Protein AF-A0AAX0WL97-F1 (afdb_monomer_lite)

Radius of gyration: 20.03 Å; chains: 1; bounding box: 61×43×58 Å

Organism: NCBI:txid239935

Secondary structure (DSSP, 8-state):
--------PPPEEE-S-EEE-SEEEESSEEESSEEEE-TT-EEEEES--EEES-TT----SSPPEEEEEETT-EEEEE-SSGGGGEEEE-SSS-EEEEEEB-EEE-TT-EEEE-SSS-EEEEEEB-EEE-SEEEE-STT-EEEEEEEEEEEEEEEES-EEEEEEEEEEEEEEEESSEEEEEEEEEEEE--SSS---GGGGSS-EEEE-TT--EEEEEE---SSHHHHHHHHHHHHHHHHHTT-EEETTEEPSS-TTEEEEEEE-TTS-EEEEEEEGGGGGT-SSHHHHHHHHHHH-S-GGG---

Foldseek 3Di:
DDPPDPDQFDEEEAPDEDEFQEEDEGEEYEFQAEYEFEHHGEYEYEQHEYEFQDPPHPLPDQHEGEYEYEHAGEYEYHYDDQNSLEYEAHDNHGYEYEYYLYEYHRPAYEYHYDQVYAYEYEYANYEEEYAEYEGAHAPHEAEAHQYEYEYQEYAHAYDAEFRHFEDEHAHAYHYEEHEFHAAGEYEYHDQPDQTALCNDVHYAYEYEDQGYKYKYWGHDDPDDVVRVVSVVVRVVVCLVVQRYHYNNHGDNDLVQKDKDWDAAPVRTIMIIIGGPVCVVPDPPRVNVSSCCHPPNPDPPPDDD

Sequence (304 aa):
MMPLSASSMNRVSYMCPVTISNDVVQGQTDIQDSLTVDSGGNLYIINAPVYVGGPNQPDHGHRTAHLVIRNGGAMTLLGNLPDHMTVFLGDKANGSLEINGGRLLMGQGRIQGAREHEGRIAMTDGWLFASEVDLPAEGSELVIRHGLMRIRKLSGNASTRIYGGVLHVKEEARASRIHLIDDGVLLLGSVTSQPSADVMAGAGINFRGDGGALVIRIPHPENALTRTREAEHVFDELLRRGKLFHDSEPMTSFQGFHMREFTGHDGLAYAALRPSAQLNAEQNQVTRLLHTFMYGGSEKDMPI

pLDDT: mean 83.3, std 16.61, range [24.14, 97.88]

Structure (mmCIF, N/CA/C/O backbone):
data_AF-A0AAX0WL97-F1
#
_entry.id   AF-A0AAX0WL97-F1
#
loop_
_atom_site.group_PDB
_atom_site.id
_atom_site.type_symbol
_atom_site.label_atom_id
_atom_site.label_alt_id
_atom_site.label_comp_id
_atom_site.label_asym_id
_atom_site.label_entity_id
_atom_site.label_seq_id
_atom_site.pdbx_PDB_ins_code
_atom_site.Cartn_x
_atom_site.Cartn_y
_atom_site.Cartn_z
_atom_site.occupancy
_atom_site.B_iso_or_equiv
_atom_site.auth_seq_id
_atom_site.auth_comp_id
_atom_site.auth_asym_id
_atom_site.auth_atom_id
_atom_site.pdbx_PDB_model_num
ATOM 1 N N . MET A 1 1 ? 39.947 -13.661 -5.215 1.00 34.47 1 MET A N 1
ATOM 2 C CA . MET A 1 1 ? 38.681 -12.969 -4.905 1.00 34.47 1 MET A CA 1
ATOM 3 C C . MET A 1 1 ? 38.919 -11.497 -5.209 1.00 34.47 1 MET A C 1
ATOM 5 O O . MET A 1 1 ? 39.612 -10.841 -4.445 1.00 34.47 1 MET A O 1
ATOM 9 N N . MET A 1 2 ? 38.538 -11.035 -6.403 1.00 24.14 2 MET A N 1
ATOM 10 C CA . MET A 1 2 ? 38.691 -9.620 -6.764 1.00 24.14 2 MET A CA 1
ATOM 11 C C . MET A 1 2 ? 37.574 -8.818 -6.086 1.00 24.14 2 MET A C 1
ATOM 13 O O . MET A 1 2 ? 36.442 -9.304 -6.062 1.00 24.14 2 MET A O 1
ATOM 17 N N . PRO A 1 3 ? 37.856 -7.627 -5.535 1.00 37.88 3 PRO A N 1
ATOM 18 C CA . PRO A 1 3 ? 36.801 -6.743 -5.075 1.00 37.88 3 PRO A CA 1
ATOM 19 C C . PRO A 1 3 ? 36.019 -6.273 -6.305 1.00 37.88 3 PRO A C 1
ATOM 21 O O . PRO A 1 3 ? 36.612 -5.783 -7.265 1.00 37.88 3 PRO A O 1
ATOM 24 N N . LEU A 1 4 ? 34.697 -6.441 -6.290 1.00 34.34 4 LEU A N 1
ATOM 25 C CA . LEU A 1 4 ? 33.801 -5.766 -7.225 1.00 34.34 4 LEU A CA 1
ATOM 26 C C . LEU A 1 4 ? 33.931 -4.260 -6.966 1.00 34.34 4 LEU A C 1
ATOM 28 O O . LEU A 1 4 ? 33.280 -3.710 -6.080 1.00 34.34 4 LEU A O 1
ATOM 32 N N . SER A 1 5 ? 34.829 -3.595 -7.694 1.00 35.16 5 SER A N 1
ATOM 33 C CA . SER A 1 5 ? 34.794 -2.146 -7.809 1.00 35.16 5 SER A CA 1
ATOM 34 C C . SER A 1 5 ? 33.489 -1.794 -8.516 1.00 35.16 5 SER A C 1
ATOM 36 O O . SER A 1 5 ? 33.193 -2.298 -9.598 1.00 35.16 5 SER A O 1
ATOM 38 N N . ALA A 1 6 ? 32.669 -0.974 -7.864 1.00 39.50 6 ALA A N 1
ATOM 39 C CA . ALA A 1 6 ? 31.453 -0.424 -8.437 1.00 39.50 6 ALA A CA 1
ATOM 40 C C . ALA A 1 6 ? 31.827 0.514 -9.596 1.00 39.50 6 ALA A C 1
ATOM 42 O O . ALA A 1 6 ? 31.900 1.731 -9.440 1.00 39.50 6 ALA A O 1
ATOM 43 N N . SER A 1 7 ? 32.108 -0.055 -10.768 1.00 36.12 7 SER A N 1
ATOM 44 C CA . SER A 1 7 ? 31.982 0.664 -12.027 1.00 36.12 7 SER A CA 1
ATOM 45 C C . SER A 1 7 ? 30.527 1.102 -12.126 1.00 36.12 7 SER A C 1
ATOM 47 O O . SER A 1 7 ? 29.641 0.254 -12.014 1.00 36.12 7 SER A O 1
ATOM 49 N N . SER A 1 8 ? 30.302 2.408 -12.271 1.00 45.44 8 SER A N 1
ATOM 50 C CA . SER A 1 8 ? 29.010 3.048 -12.533 1.00 45.44 8 SER A CA 1
ATOM 51 C C . SER A 1 8 ? 28.059 2.107 -13.273 1.00 45.44 8 SER A C 1
ATOM 53 O O . SER A 1 8 ? 28.239 1.863 -14.468 1.00 45.44 8 SER A O 1
ATOM 55 N N . MET A 1 9 ? 27.088 1.523 -12.572 1.00 58.41 9 MET A N 1
ATOM 56 C CA . MET A 1 9 ? 26.095 0.704 -13.255 1.00 58.41 9 MET A CA 1
ATOM 57 C C . MET A 1 9 ? 25.355 1.603 -14.241 1.00 58.41 9 MET A C 1
ATOM 59 O O . MET A 1 9 ? 24.870 2.673 -13.868 1.00 58.41 9 MET A O 1
ATOM 63 N N . ASN A 1 10 ? 25.353 1.191 -15.509 1.00 76.12 10 ASN A N 1
ATOM 64 C CA . ASN A 1 10 ? 24.802 1.982 -16.597 1.00 76.12 10 ASN A CA 1
ATOM 65 C C . ASN A 1 10 ? 23.352 2.366 -16.300 1.00 76.12 10 ASN A C 1
ATOM 67 O O . ASN A 1 10 ? 22.569 1.574 -15.770 1.00 76.12 10 ASN A O 1
ATOM 71 N N . ARG A 1 11 ? 23.014 3.595 -16.680 1.00 84.19 11 ARG A N 1
ATOM 72 C CA . ARG A 1 11 ? 21.637 4.046 -16.802 1.00 84.19 11 ARG A CA 1
ATOM 73 C C . ARG A 1 11 ? 20.952 3.231 -17.902 1.00 84.19 11 ARG A C 1
ATOM 75 O O . ARG A 1 11 ? 21.490 3.138 -19.005 1.00 84.19 11 ARG A O 1
ATOM 82 N N . VAL A 1 12 ? 19.785 2.663 -17.615 1.00 88.31 12 VAL A N 1
ATOM 83 C CA . VAL A 1 12 ? 18.998 1.859 -18.561 1.00 88.31 12 VAL A CA 1
ATOM 84 C C . VAL A 1 12 ? 17.651 2.528 -18.780 1.00 88.31 12 VAL A C 1
ATOM 86 O O . VAL A 1 12 ? 16.976 2.905 -17.823 1.00 88.31 12 VAL A O 1
ATOM 89 N N . SER A 1 13 ? 17.254 2.678 -20.042 1.00 87.69 13 SER A N 1
ATOM 90 C CA . SER A 1 13 ? 15.980 3.294 -20.410 1.00 87.69 13 SER A CA 1
ATOM 91 C C . SER A 1 13 ? 15.115 2.325 -21.213 1.00 87.69 13 SER A C 1
ATOM 93 O O . SER A 1 13 ? 15.546 1.802 -22.239 1.00 87.69 13 SER A O 1
ATOM 95 N N . TYR A 1 14 ? 13.883 2.120 -20.755 1.00 87.94 14 TYR A N 1
ATOM 96 C CA . TYR A 1 14 ? 12.870 1.268 -21.374 1.00 87.94 14 TYR A CA 1
ATOM 97 C C . TYR A 1 14 ? 11.853 2.144 -22.116 1.00 87.94 14 TYR A C 1
ATOM 99 O O . TYR A 1 14 ? 10.929 2.702 -21.518 1.00 87.94 14 TYR A O 1
ATOM 107 N N . MET A 1 15 ? 12.070 2.307 -23.425 1.00 86.31 15 MET A N 1
ATOM 108 C CA . MET A 1 15 ? 11.240 3.142 -24.314 1.00 86.31 15 MET A CA 1
ATOM 109 C C . MET A 1 15 ? 10.124 2.367 -25.028 1.00 86.31 15 MET A C 1
ATOM 111 O O . MET A 1 15 ? 9.293 2.963 -25.705 1.00 86.31 15 MET A O 1
ATOM 115 N N . CYS A 1 16 ? 10.127 1.046 -24.904 1.00 85.19 16 CYS A N 1
ATOM 116 C CA . CYS A 1 16 ? 9.110 0.134 -25.406 1.00 85.19 16 CYS A CA 1
ATOM 117 C C . CYS A 1 16 ? 8.862 -0.954 -24.349 1.00 85.19 16 CYS A C 1
ATOM 119 O O . CYS A 1 16 ? 9.662 -1.067 -23.411 1.00 85.19 16 CYS A O 1
ATOM 121 N N . PRO A 1 17 ? 7.788 -1.751 -24.474 1.00 91.50 17 PRO A N 1
ATOM 122 C CA . PRO A 1 17 ? 7.483 -2.791 -23.507 1.00 91.50 17 PRO A CA 1
ATOM 123 C C . PRO A 1 17 ? 8.607 -3.824 -23.429 1.00 91.50 17 PRO A C 1
ATOM 125 O O . PRO A 1 17 ? 8.957 -4.453 -24.430 1.00 91.50 17 PRO A O 1
ATOM 128 N N . VAL A 1 18 ? 9.151 -4.027 -22.230 1.00 94.38 18 VAL A N 1
ATOM 129 C CA . VAL A 1 18 ? 10.163 -5.056 -21.959 1.00 94.38 18 VAL A CA 1
ATOM 130 C C . VAL A 1 18 ? 9.699 -5.963 -20.831 1.00 94.38 18 VAL A C 1
ATOM 132 O O . VAL A 1 18 ? 9.112 -5.512 -19.850 1.00 94.38 18 VAL A O 1
ATOM 135 N N . THR A 1 19 ? 9.974 -7.258 -20.974 1.00 95.88 19 THR A N 1
ATOM 136 C CA . THR A 1 19 ? 9.762 -8.258 -19.925 1.00 95.88 19 THR A CA 1
ATOM 137 C C . THR A 1 19 ? 11.102 -8.839 -19.490 1.00 95.88 19 THR A C 1
ATOM 139 O O . THR A 1 19 ? 11.877 -9.299 -20.324 1.00 95.88 19 THR A O 1
ATOM 142 N N . ILE A 1 20 ? 11.358 -8.821 -18.186 1.00 93.06 20 ILE A N 1
ATOM 143 C CA . ILE A 1 20 ? 12.486 -9.477 -17.532 1.00 93.06 20 ILE A CA 1
ATOM 144 C C . ILE A 1 20 ? 11.991 -10.811 -16.974 1.00 93.06 20 ILE A C 1
ATOM 146 O O . ILE A 1 20 ? 11.081 -10.840 -16.146 1.00 93.06 20 ILE A O 1
ATOM 150 N N . SER A 1 21 ? 12.607 -11.906 -17.41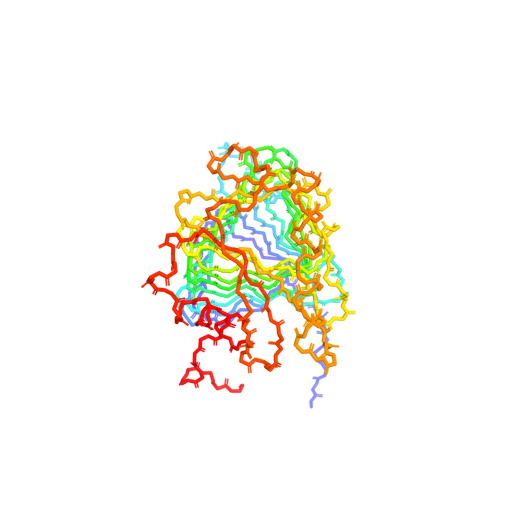6 1.00 92.94 21 SER A N 1
ATOM 151 C CA . SER A 1 21 ? 12.320 -13.280 -16.969 1.00 92.94 21 SER A CA 1
ATOM 152 C C . SER A 1 21 ? 13.584 -14.017 -16.505 1.00 92.94 21 SER A C 1
ATOM 154 O O . SER A 1 21 ? 13.636 -15.244 -16.505 1.00 92.94 21 SER A O 1
ATOM 156 N N . ASN A 1 22 ? 14.636 -13.262 -16.195 1.00 90.50 22 ASN A N 1
ATOM 157 C CA . ASN A 1 22 ? 15.923 -13.728 -15.692 1.00 90.50 22 ASN A CA 1
ATOM 158 C C . ASN A 1 22 ? 16.490 -12.703 -14.700 1.00 90.50 22 ASN A C 1
ATOM 160 O O . ASN A 1 22 ? 15.937 -11.614 -14.536 1.00 90.50 22 ASN A O 1
ATOM 164 N N . ASP A 1 23 ? 17.619 -13.026 -14.079 1.00 93.12 23 ASP A N 1
ATOM 165 C CA . ASP A 1 23 ? 18.303 -12.095 -13.186 1.00 93.12 23 ASP A CA 1
ATOM 166 C C . ASP A 1 23 ? 18.941 -10.946 -13.975 1.00 93.12 23 ASP A C 1
ATOM 168 O O . ASP A 1 23 ? 1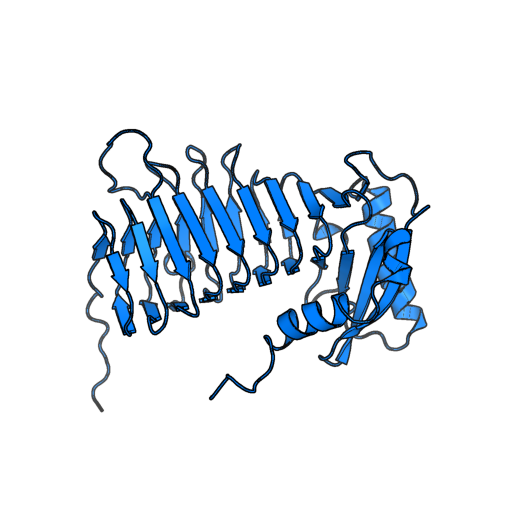9.692 -11.164 -14.932 1.00 93.12 23 ASP A O 1
ATOM 172 N N . VAL A 1 24 ? 18.650 -9.714 -13.559 1.00 91.56 24 VAL A N 1
ATOM 173 C CA . VAL A 1 24 ? 19.177 -8.476 -14.137 1.00 91.56 24 VAL A CA 1
ATOM 174 C C . VAL A 1 24 ? 19.665 -7.575 -13.009 1.00 91.56 24 VAL A C 1
ATOM 176 O O . VAL A 1 24 ? 18.947 -7.322 -12.045 1.00 91.56 24 VAL A O 1
ATOM 179 N N . VAL A 1 25 ? 20.883 -7.053 -13.149 1.00 90.81 25 VAL A N 1
ATOM 180 C CA . VAL A 1 25 ? 21.457 -6.048 -12.247 1.00 90.81 25 VAL A CA 1
ATOM 181 C C . VAL A 1 25 ? 21.700 -4.778 -13.047 1.00 90.81 25 VAL A C 1
ATOM 183 O O . VAL A 1 25 ? 22.390 -4.819 -14.066 1.00 90.81 25 VAL A O 1
ATOM 186 N N . GLN A 1 26 ? 21.148 -3.650 -12.603 1.00 89.06 26 GLN A N 1
ATOM 187 C CA . GLN A 1 26 ? 21.327 -2.372 -13.291 1.00 89.06 26 GLN A CA 1
ATOM 188 C C . GLN A 1 26 ? 21.358 -1.180 -12.328 1.00 89.06 26 GLN A C 1
ATOM 190 O O . GLN A 1 26 ? 21.063 -1.294 -11.136 1.00 89.06 26 GLN A O 1
ATOM 195 N N . GLY A 1 27 ? 21.777 -0.036 -12.868 1.00 88.69 27 GLY A N 1
ATOM 196 C CA . GLY A 1 27 ? 21.843 1.231 -12.154 1.00 88.69 27 GLY A CA 1
ATOM 197 C C . GLY A 1 27 ? 20.530 1.982 -12.299 1.00 88.69 27 GLY A C 1
ATOM 198 O O . GLY A 1 27 ? 19.447 1.400 -12.211 1.00 88.69 27 GLY A O 1
ATOM 199 N N . GLN A 1 28 ? 20.621 3.287 -12.551 1.00 90.38 28 GLN A N 1
ATOM 200 C CA . GLN A 1 28 ? 19.431 4.115 -12.732 1.00 90.38 28 GLN A CA 1
ATOM 201 C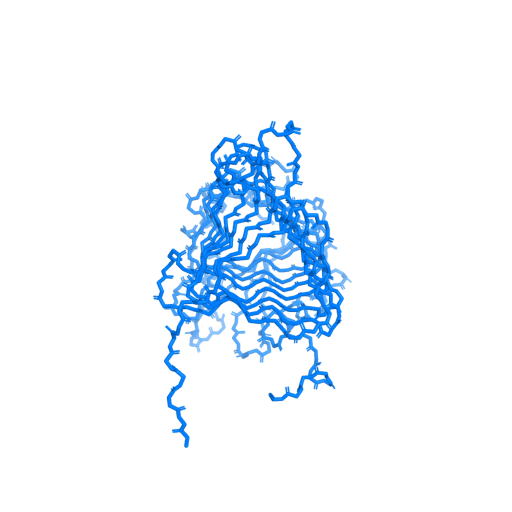 C . GLN A 1 28 ? 18.547 3.538 -13.837 1.00 90.38 28 GLN A C 1
ATOM 203 O O . GLN A 1 28 ? 19.024 3.236 -14.930 1.00 90.38 28 GLN A O 1
ATOM 208 N N . THR A 1 29 ? 17.258 3.408 -13.546 1.00 92.12 29 THR A N 1
ATOM 209 C CA . THR A 1 29 ? 16.285 2.815 -14.462 1.00 92.12 29 THR A CA 1
ATOM 210 C C . THR A 1 29 ? 15.219 3.835 -14.817 1.00 92.12 29 THR A C 1
ATOM 212 O O . THR A 1 29 ? 14.527 4.323 -13.931 1.00 92.12 29 THR A O 1
ATOM 215 N N . ASP A 1 30 ? 15.059 4.140 -16.100 1.00 91.12 30 ASP A N 1
ATOM 216 C CA . ASP A 1 30 ? 13.988 5.005 -16.598 1.00 91.12 30 ASP A CA 1
ATOM 217 C C . ASP A 1 30 ? 12.992 4.186 -17.417 1.00 91.12 30 ASP A C 1
ATOM 219 O O . ASP A 1 30 ? 13.358 3.546 -18.401 1.00 91.12 30 ASP A O 1
ATOM 223 N N . ILE A 1 31 ? 11.723 4.227 -17.040 1.00 91.12 31 ILE A N 1
ATOM 224 C CA . ILE A 1 31 ? 10.633 3.514 -17.703 1.00 91.12 31 ILE A CA 1
ATOM 225 C C . ILE A 1 31 ? 9.721 4.567 -18.324 1.00 91.12 31 ILE A C 1
ATOM 227 O O . ILE A 1 31 ? 9.104 5.358 -17.610 1.00 91.12 31 ILE A O 1
ATOM 231 N N . GLN A 1 32 ? 9.676 4.605 -19.655 1.00 87.06 32 GLN A N 1
ATOM 232 C CA . GLN A 1 32 ? 8.870 5.569 -20.417 1.00 87.06 32 GLN A CA 1
ATOM 233 C C . GLN A 1 32 ? 7.600 4.943 -20.998 1.00 87.06 32 GLN A C 1
ATOM 235 O O . GLN A 1 32 ? 6.622 5.651 -21.218 1.00 87.06 32 GLN A O 1
ATOM 240 N N . ASP A 1 33 ? 7.631 3.633 -21.247 1.00 86.50 33 ASP A N 1
ATOM 241 C CA . ASP A 1 33 ? 6.479 2.842 -21.681 1.00 86.50 33 ASP A CA 1
ATOM 242 C C . ASP A 1 33 ? 6.129 1.822 -20.591 1.00 86.50 33 ASP A C 1
ATOM 244 O O . ASP A 1 33 ? 5.393 2.137 -19.654 1.00 86.50 33 ASP A O 1
ATOM 248 N N . SER A 1 34 ? 6.712 0.622 -20.648 1.00 91.31 34 SER A N 1
ATOM 249 C CA . SER A 1 34 ? 6.421 -0.427 -19.679 1.00 91.31 34 SER A CA 1
ATOM 250 C C . SER A 1 34 ? 7.605 -1.356 -19.428 1.00 91.31 34 SER A C 1
ATOM 252 O O . SER A 1 34 ? 8.308 -1.783 -20.345 1.00 91.31 34 SER A O 1
ATOM 254 N N . LEU A 1 35 ? 7.808 -1.693 -18.156 1.00 95.81 35 LEU A N 1
ATOM 255 C CA . LEU A 1 35 ? 8.746 -2.715 -17.707 1.00 95.81 35 LEU A CA 1
ATOM 256 C C . LEU A 1 35 ? 7.988 -3.732 -16.865 1.00 95.81 35 LEU A C 1
ATOM 258 O O . LEU A 1 35 ? 7.396 -3.383 -15.847 1.00 95.81 35 LEU A O 1
ATOM 262 N N . THR A 1 36 ? 8.027 -4.992 -17.284 1.00 97.56 36 THR A N 1
ATOM 263 C CA . THR A 1 36 ? 7.462 -6.113 -16.535 1.00 97.56 36 THR A CA 1
ATOM 264 C C . THR A 1 36 ? 8.580 -6.984 -15.983 1.00 97.56 36 THR A C 1
ATOM 266 O O . THR A 1 36 ? 9.436 -7.432 -16.738 1.00 97.56 36 THR A O 1
ATOM 269 N N . VAL A 1 37 ? 8.556 -7.271 -14.687 1.00 96.88 37 VAL A N 1
ATOM 270 C CA . VAL A 1 37 ? 9.355 -8.331 -14.065 1.00 96.88 37 VAL A CA 1
ATOM 271 C C . VAL A 1 37 ? 8.422 -9.510 -13.812 1.00 96.88 37 VAL A C 1
ATOM 273 O O . VAL A 1 37 ? 7.478 -9.402 -13.027 1.00 96.88 37 VAL A O 1
ATOM 276 N N . ASP A 1 38 ? 8.633 -10.602 -14.540 1.00 95.81 38 ASP A N 1
ATOM 277 C CA . ASP A 1 38 ? 7.740 -11.765 -14.562 1.00 95.81 38 ASP A CA 1
ATOM 278 C C . ASP A 1 38 ? 8.359 -12.966 -13.830 1.00 95.81 38 ASP A C 1
ATOM 280 O O . ASP A 1 38 ? 9.430 -12.867 -13.231 1.00 95.81 38 ASP A O 1
ATOM 284 N N . SER A 1 39 ? 7.681 -14.112 -13.880 1.00 92.06 39 SER A N 1
ATOM 285 C CA . SER A 1 39 ? 8.127 -15.364 -13.272 1.00 92.06 39 SER A CA 1
ATOM 286 C C . SER A 1 39 ? 9.567 -15.723 -13.660 1.00 92.06 39 SER A C 1
ATOM 288 O O . SER A 1 39 ? 9.931 -15.709 -14.837 1.00 92.06 39 SER A O 1
ATOM 290 N N . GLY A 1 40 ? 10.394 -16.029 -12.656 1.00 86.25 40 GLY A N 1
ATOM 291 C CA . GLY A 1 40 ? 11.829 -16.297 -12.822 1.00 86.25 40 GLY A CA 1
ATOM 292 C C . GLY A 1 40 ? 12.701 -15.051 -13.028 1.00 86.25 40 GLY A C 1
ATOM 293 O O . GLY A 1 40 ? 13.923 -15.167 -13.055 1.00 86.25 40 GLY A O 1
ATOM 294 N N . GLY A 1 41 ? 12.102 -13.864 -13.155 1.00 92.62 41 GLY A N 1
ATOM 295 C CA . GLY A 1 41 ? 12.806 -12.593 -13.252 1.00 92.62 41 GLY A CA 1
ATOM 296 C C . GLY A 1 41 ? 13.105 -11.983 -11.887 1.00 92.62 41 GLY A C 1
ATOM 297 O O . GLY A 1 41 ? 12.198 -11.786 -11.074 1.00 92.62 41 GLY A O 1
ATOM 298 N N . ASN A 1 42 ? 14.368 -11.608 -11.676 1.00 93.56 42 ASN A N 1
ATOM 299 C CA . ASN A 1 42 ? 14.785 -10.803 -10.533 1.00 93.56 42 ASN A CA 1
ATOM 300 C C . ASN A 1 42 ? 15.499 -9.545 -11.020 1.00 93.56 42 ASN A C 1
ATOM 302 O O . ASN A 1 42 ? 16.560 -9.617 -11.639 1.00 93.56 42 ASN A O 1
ATOM 306 N N . LEU A 1 43 ? 14.924 -8.383 -10.722 1.00 94.94 43 LEU A N 1
ATOM 307 C CA . LEU A 1 43 ? 15.523 -7.097 -11.037 1.00 94.94 43 LEU A CA 1
ATOM 308 C C . LEU A 1 43 ? 16.165 -6.482 -9.791 1.00 94.94 43 LEU A C 1
ATOM 310 O O . LEU A 1 43 ? 15.473 -6.073 -8.857 1.00 94.94 43 LEU A O 1
ATOM 314 N N . TYR A 1 44 ? 17.487 -6.359 -9.807 1.00 93.44 44 TYR A N 1
ATOM 315 C CA . TYR A 1 44 ? 18.263 -5.713 -8.756 1.00 93.44 44 TYR A CA 1
ATOM 316 C C . TYR A 1 44 ? 18.699 -4.321 -9.208 1.00 93.44 44 TYR A C 1
ATOM 318 O O . TYR A 1 44 ? 19.479 -4.173 -10.152 1.00 93.44 44 TYR A O 1
ATOM 326 N N . ILE A 1 45 ? 18.214 -3.301 -8.504 1.00 92.00 45 ILE A N 1
ATOM 327 C CA . ILE A 1 45 ? 18.637 -1.913 -8.690 1.00 92.00 45 ILE A CA 1
ATOM 328 C C . ILE A 1 45 ? 19.561 -1.547 -7.541 1.00 92.00 45 ILE A C 1
ATOM 330 O O . ILE A 1 45 ? 19.153 -1.598 -6.380 1.00 92.00 45 ILE A O 1
ATOM 334 N N . ILE A 1 46 ? 20.806 -1.193 -7.848 1.00 89.69 46 ILE A N 1
ATOM 335 C CA . ILE A 1 46 ? 21.818 -0.948 -6.818 1.00 89.69 46 ILE A CA 1
ATOM 336 C C . ILE A 1 46 ? 22.230 0.522 -6.822 1.00 89.69 46 ILE A C 1
ATOM 338 O O . ILE A 1 46 ? 22.731 1.034 -7.821 1.00 89.69 46 ILE A O 1
ATOM 342 N N . ASN A 1 47 ? 22.082 1.172 -5.665 1.00 88.69 47 ASN A N 1
ATOM 343 C CA . ASN A 1 47 ? 22.465 2.559 -5.407 1.00 88.69 47 ASN A CA 1
ATOM 344 C C . ASN A 1 47 ? 21.969 3.536 -6.484 1.00 88.69 47 ASN A C 1
ATOM 346 O O . ASN A 1 47 ? 22.693 4.456 -6.866 1.00 88.69 47 ASN A O 1
ATOM 350 N N . ALA A 1 48 ? 20.744 3.341 -6.972 1.00 90.62 48 ALA A N 1
ATOM 351 C CA . ALA A 1 48 ? 20.185 4.174 -8.019 1.00 90.62 48 ALA A CA 1
ATOM 352 C C . ALA A 1 48 ? 18.650 4.231 -7.969 1.00 90.62 48 ALA A C 1
ATOM 354 O O . ALA A 1 48 ? 18.003 3.244 -7.615 1.00 90.62 48 ALA A O 1
ATOM 355 N N . PRO A 1 49 ? 18.052 5.369 -8.351 1.00 91.75 49 PRO A N 1
ATOM 356 C CA . PRO A 1 49 ? 16.606 5.505 -8.408 1.00 91.75 49 PRO A CA 1
ATOM 357 C C . PRO A 1 49 ? 15.997 4.788 -9.617 1.00 91.75 49 PRO A C 1
ATOM 359 O O . PRO A 1 49 ? 16.663 4.477 -10.613 1.00 91.75 49 PRO A O 1
ATOM 362 N N . VAL A 1 50 ? 14.684 4.603 -9.536 1.00 93.75 50 VAL A N 1
ATOM 363 C CA . VAL A 1 50 ? 13.839 4.134 -10.634 1.00 93.75 50 VAL A CA 1
ATOM 364 C C . VAL A 1 50 ? 12.825 5.218 -10.942 1.00 93.75 50 VAL A C 1
ATOM 366 O O . VAL A 1 50 ? 12.137 5.687 -10.041 1.00 93.75 50 VAL A O 1
ATOM 369 N N . TYR A 1 51 ? 12.709 5.600 -12.204 1.00 93.00 51 TYR A N 1
ATOM 370 C CA . TYR A 1 51 ? 11.735 6.578 -12.657 1.00 93.00 51 TYR A CA 1
ATOM 371 C C . TYR A 1 51 ? 10.693 5.907 -13.544 1.00 93.00 51 TYR A C 1
ATOM 373 O O . TYR A 1 51 ? 11.032 5.370 -14.596 1.00 93.00 51 TYR A O 1
ATOM 381 N N . VAL A 1 52 ? 9.426 5.971 -13.146 1.00 92.62 52 VAL A N 1
ATOM 382 C CA . VAL A 1 52 ? 8.282 5.502 -13.933 1.00 92.62 52 VAL A CA 1
ATOM 383 C C . VAL A 1 52 ? 7.541 6.731 -14.440 1.00 92.62 52 VAL A C 1
ATOM 385 O O . VAL A 1 52 ? 6.881 7.415 -13.665 1.00 92.62 52 VAL A O 1
ATOM 388 N N . GLY A 1 53 ? 7.689 7.045 -15.725 1.00 85.88 53 GLY A N 1
ATOM 389 C CA . GLY A 1 53 ? 7.177 8.295 -16.299 1.00 85.88 53 GLY A CA 1
ATOM 390 C C . GLY A 1 53 ? 8.057 9.516 -15.985 1.00 85.88 53 GLY A C 1
ATOM 391 O O . GLY A 1 53 ? 7.566 10.620 -15.748 1.00 85.88 53 GLY A O 1
ATOM 392 N N . GLY A 1 54 ? 9.370 9.270 -15.896 1.00 74.56 54 GLY A N 1
ATOM 393 C CA . GLY A 1 54 ? 10.386 10.193 -15.384 1.00 74.56 54 GLY A CA 1
ATOM 394 C C . GLY A 1 54 ? 10.798 11.361 -16.290 1.00 74.56 54 GLY A C 1
ATOM 395 O O . GLY A 1 54 ? 10.290 11.509 -17.402 1.00 74.56 54 GLY A O 1
ATOM 396 N N . PRO A 1 55 ? 11.835 12.125 -15.889 1.00 67.81 55 PRO A N 1
ATOM 397 C CA . PRO A 1 55 ? 12.203 13.423 -16.484 1.00 67.81 55 PRO A CA 1
ATOM 398 C C . PRO A 1 55 ? 12.607 13.382 -17.955 1.00 67.81 55 PRO A C 1
ATOM 400 O O . PRO A 1 55 ? 12.696 14.417 -18.611 1.00 67.81 55 PRO A O 1
ATOM 403 N N . ASN A 1 56 ? 12.895 12.188 -18.468 1.00 68.19 56 ASN A N 1
ATOM 404 C CA . ASN A 1 56 ? 13.371 11.974 -19.830 1.00 68.19 56 ASN A CA 1
ATOM 405 C C . ASN A 1 56 ? 12.296 11.366 -20.730 1.00 68.19 56 ASN A C 1
ATOM 407 O O . ASN A 1 56 ? 12.607 10.951 -21.844 1.00 68.19 56 ASN A O 1
ATOM 411 N N . GLN A 1 57 ? 11.054 11.288 -20.252 1.00 67.88 57 GLN A N 1
ATOM 412 C CA . GLN A 1 57 ? 9.928 10.903 -21.079 1.00 67.88 57 GLN A CA 1
ATOM 413 C C . GLN A 1 57 ? 9.681 12.007 -22.122 1.00 67.88 57 GLN A C 1
ATOM 415 O O . GLN A 1 57 ? 9.500 13.171 -21.749 1.00 67.88 57 GLN A O 1
ATOM 420 N N . PRO A 1 58 ? 9.703 11.685 -23.426 1.00 63.66 58 PRO A N 1
ATOM 421 C CA . PRO A 1 58 ? 9.303 12.639 -24.444 1.00 63.66 58 PRO A CA 1
ATOM 422 C C . PRO A 1 58 ? 7.819 12.982 -24.275 1.00 63.66 58 PRO A C 1
ATOM 424 O O . PRO A 1 58 ? 7.011 12.119 -23.927 1.00 63.66 58 PRO A O 1
ATOM 427 N N . ASP A 1 59 ? 7.475 14.249 -24.511 1.00 60.50 59 ASP A N 1
ATOM 428 C CA . ASP A 1 59 ? 6.133 14.822 -24.342 1.00 60.50 59 ASP A CA 1
ATOM 429 C C . ASP A 1 59 ? 5.154 14.266 -25.399 1.00 60.50 59 ASP A C 1
ATOM 431 O O . ASP A 1 59 ? 4.792 14.905 -26.385 1.00 60.50 59 ASP A O 1
ATOM 435 N N . HIS A 1 60 ? 4.816 12.984 -25.269 1.00 48.53 60 HIS A N 1
ATOM 436 C CA . HIS A 1 60 ? 4.051 12.200 -26.239 1.00 48.53 60 HIS A CA 1
ATOM 437 C C . HIS A 1 60 ? 2.583 12.001 -25.824 1.00 48.53 60 HIS A C 1
ATOM 439 O O . HIS A 1 60 ? 1.961 11.004 -26.213 1.00 48.53 60 HIS A O 1
ATOM 445 N N . GLY A 1 61 ? 2.029 12.958 -25.070 1.00 52.28 61 GLY A N 1
ATOM 446 C CA . GLY A 1 61 ? 0.593 13.080 -24.804 1.00 52.28 61 GLY A CA 1
ATOM 447 C C . GLY A 1 61 ? 0.067 12.212 -23.660 1.00 52.28 61 GLY A C 1
ATOM 448 O O . GLY A 1 61 ? -0.714 11.297 -23.899 1.00 52.28 61 GLY A O 1
ATOM 449 N N . HIS A 1 62 ? 0.453 12.521 -22.417 1.00 56.38 62 HIS A N 1
ATOM 450 C CA . HIS A 1 62 ? -0.160 11.980 -21.187 1.00 56.38 62 HIS A CA 1
ATOM 451 C C . HIS A 1 62 ? -0.218 10.441 -21.068 1.00 56.38 62 HIS A C 1
ATOM 453 O O . HIS A 1 62 ? -1.068 9.903 -20.358 1.00 56.38 62 HIS A O 1
ATOM 459 N N . ARG A 1 63 ? 0.664 9.696 -21.747 1.00 74.31 63 ARG A N 1
ATOM 460 C CA . ARG A 1 63 ? 0.687 8.230 -21.619 1.00 74.31 63 ARG A CA 1
ATOM 461 C C . ARG A 1 63 ? 1.229 7.827 -20.255 1.00 74.31 63 ARG A C 1
ATOM 463 O O . ARG A 1 63 ? 2.285 8.299 -19.847 1.00 74.31 63 ARG A O 1
ATOM 470 N N . THR A 1 64 ? 0.508 6.945 -19.573 1.00 84.50 64 THR A N 1
ATOM 471 C CA . THR A 1 64 ? 0.946 6.394 -18.288 1.00 84.50 64 THR A CA 1
ATOM 472 C C . THR A 1 64 ? 2.103 5.428 -18.521 1.00 84.50 64 THR A C 1
ATOM 474 O O . THR A 1 64 ? 2.024 4.587 -19.413 1.00 84.50 64 THR A O 1
ATOM 477 N N . ALA A 1 65 ? 3.174 5.560 -17.741 1.00 89.62 65 ALA A N 1
ATOM 478 C CA . ALA A 1 65 ? 4.258 4.585 -17.723 1.00 89.62 65 ALA A CA 1
ATOM 479 C C . ALA A 1 65 ? 3.972 3.506 -16.671 1.00 89.62 65 ALA A C 1
ATOM 481 O O . ALA A 1 65 ? 3.463 3.811 -15.589 1.00 89.62 65 ALA A O 1
ATOM 482 N N . HIS A 1 66 ? 4.315 2.252 -16.970 1.00 93.88 66 HIS A N 1
ATOM 483 C CA . HIS A 1 66 ? 3.951 1.105 -16.136 1.00 93.88 66 HIS A CA 1
ATOM 484 C C . HIS A 1 66 ? 5.178 0.313 -15.676 1.00 93.88 66 HIS A C 1
ATOM 486 O O . HIS A 1 66 ? 5.922 -0.241 -16.485 1.00 93.88 66 HIS A O 1
ATOM 492 N N . LEU A 1 67 ? 5.356 0.193 -14.364 1.00 96.88 67 LEU A N 1
ATOM 493 C CA . LEU A 1 67 ? 6.220 -0.808 -13.748 1.00 96.88 67 LEU A CA 1
ATOM 494 C C . LEU A 1 67 ? 5.340 -1.930 -13.198 1.00 96.88 67 LEU A C 1
ATOM 496 O O . LEU A 1 67 ? 4.545 -1.703 -12.290 1.00 96.88 67 LEU A O 1
ATOM 500 N N . VAL A 1 68 ? 5.488 -3.135 -13.737 1.00 97.88 68 VAL A N 1
ATOM 501 C CA . VAL A 1 68 ? 4.678 -4.299 -13.363 1.00 97.88 68 VAL A CA 1
ATOM 502 C C . VAL A 1 68 ? 5.582 -5.386 -12.799 1.00 97.88 68 VAL A C 1
ATOM 504 O O . VAL A 1 68 ? 6.562 -5.771 -13.426 1.00 97.88 68 VAL A O 1
ATOM 507 N N . ILE A 1 69 ? 5.247 -5.924 -11.633 1.00 97.50 69 ILE A N 1
ATOM 508 C CA . ILE A 1 69 ? 5.939 -7.062 -11.024 1.00 97.50 69 ILE A CA 1
ATOM 509 C C . ILE A 1 69 ? 4.897 -8.151 -10.811 1.00 97.50 69 ILE A C 1
ATOM 511 O O . ILE A 1 69 ? 3.932 -7.947 -10.072 1.00 97.50 69 ILE A O 1
ATOM 515 N N . ARG A 1 70 ? 5.039 -9.300 -11.471 1.00 96.25 70 ARG A N 1
ATOM 516 C CA . ARG A 1 70 ? 3.967 -10.300 -11.500 1.00 96.25 70 ARG A CA 1
ATOM 517 C C . ARG A 1 70 ? 4.443 -11.743 -11.435 1.00 96.25 70 ARG A C 1
ATOM 519 O O . ARG A 1 70 ? 5.610 -12.025 -11.676 1.00 96.25 70 ARG A O 1
ATOM 526 N N . ASN A 1 71 ? 3.510 -12.647 -11.132 1.00 92.81 71 ASN A N 1
ATOM 527 C CA . ASN A 1 71 ? 3.686 -14.104 -11.211 1.00 92.81 71 ASN A CA 1
ATOM 528 C C . ASN A 1 71 ? 4.931 -14.629 -10.465 1.00 92.81 71 ASN A C 1
ATOM 530 O O . ASN A 1 71 ? 5.645 -15.506 -10.956 1.00 92.81 71 ASN A O 1
ATOM 534 N N . GLY A 1 72 ? 5.218 -14.069 -9.289 1.00 89.88 72 GLY A N 1
ATOM 535 C CA . GLY A 1 72 ? 6.386 -14.423 -8.483 1.00 89.88 72 GLY A CA 1
ATOM 536 C C . GLY A 1 72 ? 7.689 -13.713 -8.862 1.00 89.88 72 GLY A C 1
ATOM 537 O O . GLY A 1 72 ? 8.681 -13.915 -8.169 1.00 89.88 72 GLY A O 1
ATOM 538 N N . GLY A 1 73 ? 7.699 -12.867 -9.898 1.00 94.50 73 GLY A N 1
ATOM 539 C CA . GLY A 1 73 ? 8.828 -11.986 -10.198 1.00 94.50 73 GLY A CA 1
ATOM 540 C C . GLY A 1 73 ? 9.149 -11.052 -9.030 1.00 94.50 73 GLY A C 1
ATOM 541 O O . GLY A 1 73 ? 8.266 -10.698 -8.233 1.00 94.50 73 GLY A O 1
ATOM 542 N N . ALA A 1 74 ? 10.413 -10.647 -8.919 1.00 95.69 74 ALA A N 1
ATOM 543 C CA . ALA A 1 74 ? 10.875 -9.821 -7.812 1.00 95.69 74 ALA A CA 1
ATOM 544 C C . ALA A 1 74 ? 11.708 -8.627 -8.273 1.00 95.69 74 ALA A C 1
ATOM 546 O O . ALA A 1 74 ? 12.556 -8.721 -9.156 1.00 95.69 74 ALA A O 1
ATOM 547 N N . MET A 1 75 ? 11.508 -7.498 -7.606 1.00 96.56 75 MET A N 1
ATOM 548 C CA . MET A 1 75 ? 12.343 -6.317 -7.753 1.00 96.56 75 MET A CA 1
ATOM 549 C C . MET A 1 75 ? 12.888 -5.910 -6.391 1.00 96.56 75 MET A C 1
ATOM 551 O O . MET A 1 75 ? 12.138 -5.782 -5.422 1.00 96.56 75 MET A O 1
ATOM 555 N N . THR A 1 76 ? 14.200 -5.704 -6.318 1.00 94.19 76 THR A N 1
ATOM 556 C CA . THR A 1 76 ? 14.891 -5.337 -5.080 1.00 94.19 76 THR A CA 1
ATOM 557 C C . THR A 1 76 ? 15.722 -4.083 -5.299 1.00 94.19 76 THR A C 1
ATOM 559 O O . THR A 1 76 ? 16.591 -4.054 -6.171 1.00 94.19 76 THR A O 1
ATOM 562 N N . LEU A 1 77 ? 15.475 -3.054 -4.488 1.00 92.56 77 LEU A N 1
ATOM 563 C CA . LEU A 1 77 ? 16.305 -1.852 -4.438 1.00 92.56 77 LEU A CA 1
ATOM 564 C C . LEU A 1 77 ? 17.294 -1.987 -3.284 1.00 92.56 77 LEU A C 1
ATOM 566 O O . LEU A 1 77 ? 16.907 -2.067 -2.118 1.00 92.56 77 LEU A O 1
ATOM 570 N N . LEU A 1 78 ? 18.577 -2.017 -3.626 1.00 87.62 78 LEU A N 1
ATOM 571 C CA . LEU A 1 78 ? 19.680 -2.144 -2.687 1.00 87.62 78 LEU A CA 1
ATOM 572 C C . LEU A 1 78 ? 20.441 -0.828 -2.640 1.00 87.62 78 LEU A C 1
ATOM 574 O O . LEU A 1 78 ? 21.089 -0.440 -3.609 1.00 87.62 78 LEU A O 1
ATOM 578 N N . GLY A 1 79 ? 20.408 -0.146 -1.504 1.00 84.00 79 GLY A N 1
ATOM 579 C CA . GLY A 1 79 ? 21.197 1.060 -1.336 1.00 84.00 79 GLY A CA 1
ATOM 580 C C . GLY A 1 79 ? 21.302 1.523 0.104 1.00 84.00 79 GLY A C 1
ATOM 581 O O . GLY A 1 79 ? 20.756 0.922 1.026 1.00 84.00 79 GLY A O 1
ATOM 582 N N . ASN A 1 80 ? 22.056 2.598 0.291 1.00 80.00 80 ASN A N 1
ATOM 583 C CA . ASN A 1 80 ? 22.309 3.207 1.596 1.00 80.00 80 ASN A CA 1
ATOM 584 C C . ASN A 1 80 ? 21.903 4.687 1.665 1.00 80.00 80 ASN A C 1
ATOM 586 O O . ASN A 1 80 ? 21.918 5.265 2.750 1.00 80.00 80 ASN A O 1
ATOM 590 N N . LEU A 1 81 ? 21.522 5.290 0.535 1.00 77.81 81 LEU A N 1
ATOM 591 C CA . LEU A 1 81 ? 21.044 6.667 0.452 1.00 77.81 81 LEU A CA 1
ATOM 592 C C . LEU A 1 81 ? 19.547 6.689 0.103 1.00 77.81 81 LEU A C 1
ATOM 594 O O . LEU A 1 81 ? 19.142 5.959 -0.804 1.00 77.81 81 LEU A O 1
ATOM 598 N N . PRO A 1 82 ? 18.725 7.520 0.773 1.00 71.81 82 PRO A N 1
ATOM 599 C CA . PRO A 1 82 ? 17.282 7.584 0.523 1.00 71.81 82 PRO A CA 1
ATOM 600 C C . PRO A 1 82 ? 16.922 7.840 -0.948 1.00 71.81 82 PRO A C 1
ATOM 602 O O . PRO A 1 82 ? 16.101 7.123 -1.522 1.00 71.81 82 PRO A O 1
ATOM 605 N N . ASP A 1 83 ? 17.593 8.797 -1.593 1.00 73.69 83 ASP A N 1
ATOM 606 C CA . ASP A 1 83 ? 17.324 9.151 -2.994 1.00 73.69 83 ASP A CA 1
ATOM 607 C C . ASP A 1 83 ? 17.719 8.031 -3.970 1.00 73.69 83 ASP A C 1
ATOM 609 O O . ASP A 1 83 ? 17.121 7.881 -5.031 1.00 73.69 83 ASP A O 1
ATOM 613 N N . HIS A 1 84 ? 18.675 7.181 -3.589 1.00 81.44 84 HIS A N 1
ATOM 614 C CA . HIS A 1 84 ? 19.113 6.025 -4.375 1.00 81.44 84 HIS A CA 1
ATOM 615 C C . HIS A 1 84 ? 18.230 4.789 -4.180 1.00 81.44 84 HIS A C 1
ATOM 617 O O . HIS A 1 84 ? 18.449 3.770 -4.823 1.00 81.44 84 HIS A O 1
ATOM 623 N N . MET A 1 85 ? 17.255 4.856 -3.276 1.00 87.56 85 MET A N 1
ATOM 624 C CA . MET A 1 85 ? 16.259 3.812 -3.058 1.00 87.56 85 MET A CA 1
ATOM 625 C C . MET A 1 85 ? 14.856 4.380 -3.258 1.00 87.56 85 MET A C 1
ATOM 627 O O . MET A 1 85 ? 13.932 4.062 -2.510 1.00 87.56 85 MET A O 1
ATOM 631 N N . THR A 1 86 ? 14.702 5.265 -4.242 1.00 92.88 86 THR A N 1
ATOM 632 C CA . THR A 1 86 ? 13.408 5.859 -4.565 1.00 92.88 86 THR A CA 1
ATOM 633 C C . THR A 1 86 ? 12.870 5.315 -5.882 1.00 92.88 86 THR A C 1
ATOM 635 O O . THR A 1 86 ? 13.568 5.321 -6.897 1.00 92.88 86 THR A O 1
ATOM 638 N N . VAL A 1 87 ? 11.614 4.865 -5.859 1.00 95.56 87 VAL A N 1
ATOM 639 C CA . VAL A 1 87 ? 10.799 4.691 -7.066 1.00 95.56 87 VAL A CA 1
ATOM 640 C C . VAL A 1 87 ? 9.966 5.955 -7.227 1.00 95.56 87 VAL A C 1
ATOM 642 O O . VAL A 1 87 ? 9.098 6.241 -6.402 1.00 95.56 87 VAL A O 1
ATOM 645 N N . PHE A 1 88 ? 10.242 6.723 -8.271 1.00 94.12 88 PHE A N 1
ATOM 646 C CA . PHE A 1 88 ? 9.471 7.903 -8.626 1.00 94.12 88 PHE A CA 1
ATOM 647 C C . PHE A 1 88 ? 8.314 7.502 -9.540 1.00 94.12 88 PHE A C 1
ATOM 649 O O . PHE A 1 88 ? 8.535 6.856 -10.567 1.00 94.12 88 PHE A O 1
ATOM 656 N N . LEU A 1 89 ? 7.093 7.868 -9.153 1.00 93.00 89 LEU A N 1
ATOM 657 C CA . LEU A 1 89 ? 5.878 7.654 -9.932 1.00 93.00 89 LEU A CA 1
ATOM 658 C C . LEU A 1 89 ? 5.404 8.985 -10.502 1.00 93.00 89 LEU A C 1
ATOM 660 O O . LEU A 1 89 ? 4.833 9.825 -9.809 1.00 93.00 89 LEU A O 1
ATOM 664 N N . GLY A 1 90 ? 5.638 9.142 -11.793 1.00 77.88 90 GLY A N 1
ATOM 665 C CA . GLY A 1 90 ? 5.356 10.358 -12.521 1.00 77.88 90 GLY A CA 1
ATOM 666 C C . GLY A 1 90 ? 6.393 11.459 -12.323 1.00 77.88 90 GLY A C 1
ATOM 667 O O . GLY A 1 90 ? 7.210 11.430 -11.404 1.00 77.88 90 GLY A O 1
ATOM 668 N N . ASP A 1 91 ? 6.375 12.386 -13.277 1.00 79.31 91 ASP A N 1
ATOM 669 C CA . ASP A 1 91 ? 7.157 13.634 -13.358 1.00 79.31 91 ASP A CA 1
ATOM 670 C C . ASP A 1 91 ? 6.784 14.371 -14.655 1.00 79.31 91 ASP A C 1
ATOM 672 O O . ASP A 1 91 ? 6.470 15.557 -14.655 1.00 79.31 91 ASP A O 1
ATOM 676 N N . LYS A 1 92 ? 6.762 13.634 -15.774 1.00 80.19 92 LYS A N 1
ATOM 677 C CA . LYS A 1 92 ? 6.325 14.126 -17.094 1.00 80.19 92 LYS A CA 1
ATOM 678 C C . LYS A 1 92 ? 5.033 13.484 -17.587 1.00 80.19 92 LYS A C 1
ATOM 680 O O . LYS A 1 92 ? 4.353 14.041 -18.448 1.00 80.19 92 LYS A O 1
ATOM 685 N N . ALA A 1 93 ? 4.689 12.324 -17.045 1.00 81.50 93 ALA A N 1
ATOM 686 C CA . ALA A 1 93 ? 3.389 11.701 -17.215 1.00 81.50 93 ALA A CA 1
ATOM 687 C C . ALA A 1 93 ? 2.978 10.974 -15.934 1.00 81.50 93 ALA A C 1
ATOM 689 O O . ALA A 1 93 ? 3.736 10.928 -14.969 1.00 81.50 93 ALA A O 1
ATOM 690 N N . ASN A 1 94 ? 1.781 10.391 -15.931 1.00 87.00 94 ASN A N 1
ATOM 691 C CA . ASN A 1 94 ? 1.335 9.546 -14.829 1.00 87.00 94 ASN A CA 1
ATOM 692 C C . ASN A 1 94 ? 2.219 8.292 -14.729 1.00 87.00 94 ASN A C 1
ATOM 694 O O . ASN A 1 94 ? 2.651 7.733 -15.743 1.00 87.00 94 ASN A O 1
ATOM 698 N N . GLY A 1 95 ? 2.467 7.838 -13.502 1.00 88.06 95 GLY A N 1
ATOM 699 C CA . GLY A 1 95 ? 3.260 6.643 -13.221 1.00 88.06 95 GLY A CA 1
ATOM 700 C C . GLY A 1 95 ? 2.432 5.598 -12.484 1.00 88.06 95 GLY A C 1
ATOM 701 O O . GLY A 1 95 ? 1.770 5.910 -11.493 1.00 88.06 95 GLY A O 1
ATOM 702 N N . SER A 1 96 ? 2.485 4.352 -12.952 1.00 94.25 96 SER A N 1
ATOM 703 C CA . SER A 1 96 ? 1.797 3.218 -12.334 1.00 94.25 96 SER A CA 1
ATOM 704 C C . SER A 1 96 ? 2.792 2.157 -11.878 1.00 94.25 96 SER A C 1
ATOM 706 O O . SER A 1 96 ? 3.630 1.699 -12.657 1.00 94.25 96 SER A O 1
ATOM 708 N N . LEU A 1 97 ? 2.670 1.746 -10.620 1.00 97.38 97 LEU A N 1
ATOM 709 C CA . LEU A 1 97 ? 3.304 0.560 -10.061 1.00 97.38 97 LEU A CA 1
ATOM 710 C C . LEU A 1 97 ? 2.234 -0.504 -9.815 1.00 97.38 97 LEU A C 1
ATOM 712 O O . LEU A 1 97 ? 1.306 -0.296 -9.032 1.00 97.38 97 LEU A O 1
ATOM 716 N N . GLU A 1 98 ? 2.401 -1.664 -10.439 1.00 97.56 98 GLU A N 1
ATOM 717 C CA . GLU A 1 98 ? 1.492 -2.798 -10.308 1.00 97.56 98 GLU A CA 1
ATOM 718 C C . GLU A 1 98 ? 2.228 -4.026 -9.775 1.00 97.56 98 GLU A C 1
ATOM 720 O O . GLU A 1 98 ? 3.246 -4.437 -10.329 1.00 97.56 98 GLU A O 1
ATOM 725 N N . ILE A 1 99 ? 1.710 -4.637 -8.710 1.00 96.75 99 ILE A N 1
ATOM 726 C CA . ILE A 1 99 ? 2.288 -5.848 -8.116 1.00 96.75 99 ILE A CA 1
ATOM 727 C C . ILE A 1 99 ? 1.225 -6.947 -8.092 1.00 96.75 99 ILE A C 1
ATOM 729 O O . ILE A 1 99 ? 0.347 -6.949 -7.234 1.00 96.75 99 ILE A O 1
ATOM 733 N N . ASN A 1 100 ? 1.313 -7.893 -9.025 1.00 95.81 100 ASN A N 1
ATOM 734 C CA . ASN A 1 100 ? 0.304 -8.929 -9.262 1.00 95.81 100 ASN A CA 1
ATOM 735 C C . ASN A 1 100 ? 0.888 -10.325 -8.982 1.00 95.81 100 ASN A C 1
ATOM 737 O O . ASN A 1 100 ? 1.394 -10.993 -9.882 1.00 95.81 100 ASN A O 1
ATOM 741 N N . GLY A 1 101 ? 0.902 -10.741 -7.715 1.00 91.31 101 GLY A N 1
ATOM 742 C CA . GLY A 1 101 ? 1.577 -11.964 -7.260 1.00 91.31 101 GLY A CA 1
ATOM 743 C C . GLY A 1 101 ? 3.108 -11.861 -7.218 1.00 91.31 101 GLY A C 1
ATOM 744 O O . GLY A 1 101 ? 3.789 -12.865 -7.027 1.00 91.31 101 GLY A O 1
ATOM 745 N N . GLY A 1 102 ? 3.663 -10.668 -7.456 1.00 93.12 102 GLY A N 1
ATOM 746 C CA . GLY A 1 102 ? 5.097 -10.374 -7.407 1.00 93.12 102 GLY A CA 1
ATOM 747 C C . GLY A 1 102 ? 5.553 -9.758 -6.081 1.00 93.12 102 GLY A C 1
ATOM 748 O O . GLY A 1 102 ? 4.771 -9.623 -5.135 1.00 93.12 102 GLY A O 1
ATOM 749 N N . ARG A 1 103 ? 6.831 -9.365 -6.005 1.00 94.75 103 ARG A N 1
ATOM 750 C CA . ARG A 1 103 ? 7.434 -8.780 -4.794 1.00 94.75 103 ARG A CA 1
ATOM 751 C C . ARG A 1 103 ? 8.271 -7.540 -5.108 1.00 94.75 103 ARG A C 1
ATOM 753 O O . ARG A 1 103 ? 9.158 -7.598 -5.954 1.00 94.75 103 ARG A O 1
ATOM 760 N N . LEU A 1 104 ? 8.046 -6.449 -4.377 1.00 95.56 104 LEU A N 1
ATOM 761 C CA . LEU A 1 104 ? 8.913 -5.267 -4.376 1.00 95.56 104 LEU A CA 1
ATOM 762 C C . LEU A 1 104 ? 9.519 -5.054 -2.986 1.00 95.56 104 LEU A C 1
ATOM 764 O O . LEU A 1 104 ? 8.805 -4.807 -2.010 1.00 95.56 104 LEU A O 1
ATOM 768 N N . LEU A 1 105 ? 10.845 -5.147 -2.905 1.00 92.25 105 LEU A N 1
ATOM 769 C CA . LEU A 1 105 ? 11.612 -5.047 -1.666 1.00 92.25 105 LEU A CA 1
ATOM 770 C C . LEU A 1 105 ? 12.511 -3.809 -1.712 1.00 92.25 105 LEU A C 1
ATOM 772 O O . LEU A 1 105 ? 13.457 -3.751 -2.494 1.00 92.25 105 LEU A O 1
ATOM 776 N N . MET A 1 106 ? 12.227 -2.813 -0.873 1.00 89.50 106 MET A N 1
ATOM 777 C CA . MET A 1 106 ? 12.941 -1.531 -0.899 1.00 89.50 106 MET A CA 1
ATOM 778 C C . MET A 1 106 ? 13.620 -1.172 0.422 1.00 89.50 106 MET A C 1
ATOM 780 O O . MET A 1 106 ? 14.257 -0.131 0.498 1.00 89.50 106 MET A O 1
ATOM 784 N N . GLY A 1 107 ? 13.533 -1.997 1.471 1.00 81.06 107 GLY A N 1
ATOM 785 C CA . GLY A 1 107 ? 14.212 -1.728 2.745 1.00 81.06 107 GLY A CA 1
ATOM 786 C C . GLY A 1 107 ? 13.846 -0.356 3.333 1.00 81.06 107 GLY A C 1
ATOM 787 O O . GLY A 1 107 ? 12.713 -0.154 3.763 1.00 81.06 107 GLY A O 1
ATOM 788 N N . GLN A 1 108 ? 14.808 0.578 3.361 1.00 84.31 108 GLN A N 1
ATOM 789 C CA . GLN A 1 108 ? 14.603 1.976 3.794 1.00 84.31 108 GLN A CA 1
ATOM 790 C C . GLN A 1 108 ? 14.155 2.921 2.659 1.00 84.31 108 GLN A C 1
ATOM 792 O O . GLN A 1 108 ? 14.024 4.124 2.869 1.00 84.31 108 GLN A O 1
ATOM 797 N N . GLY A 1 109 ? 13.950 2.392 1.459 1.00 91.25 109 GLY A N 1
ATOM 798 C CA . GLY A 1 109 ? 13.548 3.125 0.271 1.00 91.25 109 GLY A CA 1
ATOM 799 C C . GLY A 1 109 ? 12.125 3.659 0.327 1.00 91.25 109 GLY A C 1
ATOM 800 O O . GLY A 1 109 ? 11.323 3.263 1.173 1.00 91.25 109 GLY A O 1
ATOM 801 N N . ARG A 1 110 ? 11.802 4.558 -0.597 1.00 94.81 110 ARG A N 1
ATOM 802 C CA . ARG A 1 110 ? 10.500 5.228 -0.662 1.00 94.81 110 ARG A CA 1
ATOM 803 C C . ARG A 1 110 ? 9.896 5.177 -2.058 1.00 94.81 110 ARG A C 1
ATOM 805 O O . ARG A 1 110 ? 10.614 5.075 -3.049 1.00 94.81 110 ARG A O 1
ATOM 812 N N . ILE A 1 111 ? 8.581 5.294 -2.133 1.00 96.38 111 ILE A N 1
ATOM 813 C CA . ILE A 1 111 ? 7.872 5.556 -3.384 1.00 96.38 111 ILE A CA 1
ATOM 814 C C . ILE A 1 111 ? 7.380 6.994 -3.328 1.00 96.38 111 ILE A C 1
ATOM 816 O O . ILE A 1 111 ? 6.748 7.387 -2.349 1.00 96.38 111 ILE A O 1
ATOM 820 N N . GLN A 1 112 ? 7.694 7.772 -4.355 1.00 95.44 112 GLN A N 1
ATOM 821 C CA . GLN A 1 112 ? 7.403 9.198 -4.385 1.00 95.44 112 GLN A CA 1
ATOM 822 C C . GLN A 1 112 ? 6.684 9.566 -5.678 1.00 95.44 112 GLN A C 1
ATOM 824 O O . GLN A 1 112 ? 7.225 9.387 -6.765 1.00 95.44 112 GLN A O 1
ATOM 829 N N . GLY A 1 113 ? 5.471 10.088 -5.550 1.00 93.44 113 GLY A N 1
ATOM 830 C CA . GLY A 1 113 ? 4.712 10.670 -6.646 1.00 93.44 113 GLY A CA 1
ATOM 831 C C . GLY A 1 113 ? 5.105 12.120 -6.937 1.00 93.44 113 GLY A C 1
ATOM 832 O O . GLY A 1 113 ? 5.699 12.800 -6.094 1.00 93.44 113 GLY A O 1
ATOM 833 N N . ALA A 1 114 ? 4.723 12.612 -8.114 1.00 90.75 114 ALA A N 1
ATOM 834 C CA . ALA A 1 114 ? 4.756 14.036 -8.451 1.00 90.75 114 ALA A CA 1
ATOM 835 C C . ALA A 1 114 ? 3.468 14.753 -7.997 1.00 90.75 114 ALA A C 1
ATOM 837 O O . ALA A 1 114 ? 2.468 14.113 -7.674 1.00 90.75 114 ALA A O 1
ATOM 838 N N . ARG A 1 115 ? 3.480 16.093 -7.939 1.00 90.69 115 ARG A N 1
ATOM 839 C CA . ARG A 1 115 ? 2.275 16.885 -7.603 1.00 90.69 115 ARG A CA 1
ATOM 840 C C . ARG A 1 115 ? 1.381 17.106 -8.815 1.00 90.69 115 ARG A C 1
ATOM 842 O O . ARG A 1 115 ? 0.178 17.280 -8.668 1.00 90.69 115 ARG A O 1
ATOM 849 N N . GLU A 1 116 ? 1.994 17.127 -9.987 1.00 88.12 116 GLU A N 1
ATOM 850 C CA . GLU A 1 116 ? 1.392 17.452 -11.272 1.00 88.12 116 GLU A CA 1
ATOM 851 C C . GLU A 1 116 ? 0.815 16.215 -11.974 1.00 88.12 116 GLU A C 1
ATOM 853 O O . GLU A 1 116 ? 0.029 16.350 -12.909 1.00 88.12 116 GLU A O 1
ATOM 858 N N . HIS A 1 117 ? 1.199 15.015 -11.528 1.00 88.25 117 HIS A N 1
ATOM 859 C CA . HIS A 1 117 ? 0.857 13.750 -12.167 1.00 88.25 117 HIS A CA 1
ATOM 860 C C . HIS A 1 117 ? 0.379 12.725 -11.149 1.00 88.25 117 HIS A C 1
ATOM 862 O O . HIS A 1 117 ? 0.984 12.550 -10.092 1.00 88.25 117 HIS A O 1
ATOM 868 N N . GLU A 1 118 ? -0.693 12.021 -11.498 1.00 89.00 118 GLU A N 1
ATOM 869 C CA . GLU A 1 118 ? -1.260 10.981 -10.650 1.00 89.00 118 GLU A CA 1
ATOM 870 C C . GLU A 1 118 ? -0.272 9.819 -10.516 1.00 89.00 118 GLU A C 1
ATOM 872 O O . GLU A 1 118 ? 0.203 9.248 -11.506 1.00 89.00 118 GLU A O 1
ATOM 877 N N . GLY A 1 119 ? 0.020 9.461 -9.266 1.00 91.38 119 GLY A N 1
ATOM 878 C CA . GLY A 1 119 ? 0.746 8.246 -8.933 1.00 91.38 119 GLY A CA 1
ATOM 879 C C . GLY A 1 119 ? -0.238 7.150 -8.551 1.00 91.38 119 GLY A C 1
ATOM 880 O O . GLY A 1 119 ? -1.090 7.340 -7.677 1.00 91.38 119 GLY A O 1
ATOM 881 N N . ARG A 1 120 ? -0.117 5.987 -9.190 1.00 94.50 120 ARG A N 1
ATOM 882 C CA . ARG A 1 120 ? -0.962 4.829 -8.898 1.00 94.50 120 ARG A CA 1
ATOM 883 C C . ARG A 1 120 ? -0.127 3.664 -8.402 1.00 94.50 120 ARG A C 1
ATOM 885 O O . ARG A 1 120 ? 0.824 3.250 -9.056 1.00 94.50 120 ARG A O 1
ATOM 892 N N . ILE A 1 121 ? -0.524 3.110 -7.264 1.00 97.38 121 ILE A N 1
ATOM 893 C CA . ILE A 1 121 ? 0.002 1.848 -6.751 1.00 97.38 121 ILE A CA 1
ATOM 894 C C . ILE A 1 121 ? -1.167 0.876 -6.653 1.00 97.38 121 ILE A C 1
ATOM 896 O O . ILE A 1 121 ? -2.108 1.100 -5.891 1.00 97.38 121 ILE A O 1
ATOM 900 N N . ALA A 1 122 ? -1.113 -0.206 -7.421 1.00 96.81 122 ALA A N 1
ATOM 901 C CA . ALA A 1 122 ? -2.111 -1.265 -7.389 1.00 96.81 122 ALA A CA 1
ATOM 902 C C . ALA A 1 122 ? -1.443 -2.606 -7.088 1.00 96.81 122 ALA A C 1
ATOM 904 O O . ALA A 1 122 ? -0.424 -2.959 -7.675 1.00 96.81 122 ALA A O 1
ATOM 905 N N . MET A 1 123 ? -2.021 -3.374 -6.173 1.00 95.25 123 MET A N 1
ATOM 906 C CA . MET A 1 123 ? -1.467 -4.658 -5.769 1.00 95.25 123 MET A CA 1
ATOM 907 C C . MET A 1 123 ? -2.557 -5.714 -5.681 1.00 95.25 123 MET A C 1
ATOM 909 O O . MET A 1 123 ? -3.582 -5.480 -5.045 1.00 95.25 123 MET A O 1
ATOM 913 N N . THR A 1 124 ? -2.305 -6.876 -6.278 1.00 93.50 124 THR A N 1
ATOM 914 C CA . THR A 1 124 ? -3.162 -8.064 -6.220 1.00 93.50 124 THR A CA 1
ATOM 915 C C . THR A 1 124 ? -2.309 -9.267 -5.838 1.00 93.50 124 THR A C 1
ATOM 917 O O . THR A 1 124 ? -1.375 -9.587 -6.564 1.00 93.50 124 THR A O 1
ATOM 920 N N . ASP A 1 125 ? -2.554 -9.889 -4.683 1.00 90.38 125 ASP A N 1
ATOM 921 C CA . ASP A 1 125 ? -1.794 -11.057 -4.182 1.00 90.38 125 ASP A CA 1
ATOM 922 C C . ASP A 1 125 ? -0.259 -10.851 -4.089 1.00 90.38 125 ASP A C 1
ATOM 924 O O . ASP A 1 125 ? 0.516 -11.798 -3.968 1.00 90.38 125 ASP A O 1
ATOM 928 N N . GLY A 1 126 ? 0.205 -9.601 -4.168 1.00 90.12 126 GLY A N 1
ATOM 929 C CA . GLY A 1 126 ? 1.616 -9.215 -4.195 1.00 90.12 126 GLY A CA 1
ATOM 930 C C . GLY A 1 126 ? 2.118 -8.669 -2.865 1.00 90.12 126 GLY A C 1
ATOM 931 O O . GLY A 1 126 ? 1.319 -8.393 -1.963 1.00 90.12 126 GLY A O 1
ATOM 932 N N . TRP A 1 127 ? 3.440 -8.511 -2.736 1.00 92.38 127 TRP A N 1
ATOM 933 C CA . TRP A 1 127 ? 4.079 -7.954 -1.537 1.00 92.38 127 TRP A CA 1
ATOM 934 C C . TRP A 1 127 ? 4.874 -6.681 -1.838 1.00 92.38 127 TRP A C 1
ATOM 936 O O . TRP A 1 127 ? 5.660 -6.636 -2.786 1.00 92.38 127 TRP A O 1
ATOM 946 N N . LEU A 1 128 ? 4.735 -5.680 -0.970 1.00 94.44 128 LEU A N 1
ATOM 947 C CA . LEU A 1 128 ? 5.462 -4.417 -1.024 1.00 94.44 128 LEU A CA 1
ATOM 948 C C . LEU A 1 128 ? 6.042 -4.057 0.345 1.00 94.44 128 LEU A C 1
ATOM 950 O O . LEU A 1 128 ? 5.307 -3.844 1.312 1.00 94.44 128 LEU A O 1
ATOM 954 N N . PHE A 1 129 ? 7.363 -3.910 0.408 1.00 93.12 129 PHE A N 1
ATOM 955 C CA . PHE A 1 129 ? 8.068 -3.443 1.599 1.00 93.12 129 PHE A CA 1
ATOM 956 C C . PHE A 1 129 ? 8.853 -2.177 1.282 1.00 93.12 129 PHE A C 1
ATOM 958 O O . PHE A 1 129 ? 9.869 -2.230 0.590 1.00 93.12 129 PHE A O 1
ATOM 965 N N . ALA A 1 130 ? 8.404 -1.055 1.836 1.00 92.81 130 ALA A N 1
ATOM 966 C CA . ALA A 1 130 ? 9.059 0.239 1.704 1.00 92.81 130 ALA A CA 1
ATOM 967 C C . ALA A 1 130 ? 9.095 0.958 3.059 1.00 92.81 130 ALA A C 1
ATOM 969 O O . ALA A 1 130 ? 8.441 0.564 4.024 1.00 92.81 130 ALA A O 1
ATOM 970 N N . SER A 1 131 ? 9.880 2.021 3.151 1.00 92.94 131 SER A N 1
ATOM 971 C CA . SER A 1 131 ? 9.871 2.928 4.293 1.00 92.94 131 SER A CA 1
ATOM 972 C C . SER A 1 131 ? 8.720 3.918 4.175 1.00 92.94 131 SER A C 1
ATOM 974 O O . SER A 1 131 ? 7.899 4.027 5.083 1.00 92.94 131 SER A O 1
ATOM 976 N N . GLU A 1 132 ? 8.611 4.603 3.041 1.00 95.19 132 GLU A N 1
ATOM 977 C CA . GLU A 1 132 ? 7.651 5.693 2.864 1.00 95.19 132 GLU A CA 1
ATOM 978 C C . GLU A 1 132 ? 6.939 5.582 1.517 1.00 95.19 132 GLU A C 1
ATOM 980 O O . GLU A 1 132 ? 7.527 5.150 0.523 1.00 95.19 132 GLU A O 1
ATOM 985 N N . VAL A 1 133 ? 5.670 5.977 1.493 1.00 96.94 133 VAL A N 1
ATOM 986 C CA . VAL A 1 133 ? 4.902 6.201 0.269 1.00 96.94 133 VAL A CA 1
ATOM 987 C C . VAL A 1 133 ? 4.277 7.580 0.348 1.00 96.94 133 VAL A C 1
ATOM 989 O O . VAL A 1 133 ? 3.469 7.836 1.238 1.00 96.94 133 VAL A O 1
ATOM 992 N N . ASP A 1 134 ? 4.660 8.445 -0.585 1.00 96.25 134 ASP A N 1
ATOM 993 C CA . ASP A 1 134 ? 4.155 9.808 -0.705 1.00 96.25 134 ASP A CA 1
ATOM 994 C C . ASP A 1 134 ? 3.525 10.007 -2.082 1.00 96.25 134 ASP A C 1
ATOM 996 O O . ASP A 1 134 ? 4.214 9.922 -3.095 1.00 96.25 134 ASP A O 1
ATOM 1000 N N . LEU A 1 135 ? 2.216 10.249 -2.130 1.00 95.94 135 LEU A N 1
ATOM 1001 C CA . LEU A 1 135 ? 1.452 10.412 -3.371 1.00 95.94 135 LEU A CA 1
ATOM 1002 C C . LEU A 1 135 ? 0.671 11.734 -3.323 1.00 95.94 135 LEU A C 1
ATOM 1004 O O . LEU A 1 135 ? -0.495 11.747 -2.916 1.00 95.94 135 LEU A O 1
ATOM 1008 N N . PRO A 1 136 ? 1.309 12.870 -3.659 1.00 94.81 136 PRO A N 1
ATOM 1009 C CA . PRO A 1 136 ? 0.761 14.189 -3.356 1.00 94.81 136 PRO A CA 1
ATOM 1010 C C . PRO A 1 136 ? -0.257 14.707 -4.383 1.00 94.81 136 PRO A C 1
ATOM 1012 O O . PRO A 1 136 ? -1.050 15.578 -4.027 1.00 94.81 136 PRO A O 1
ATOM 1015 N N . ALA A 1 137 ? -0.270 14.212 -5.624 1.00 92.50 137 ALA A N 1
ATOM 1016 C CA . ALA A 1 137 ? -1.261 14.623 -6.619 1.00 92.50 137 ALA A CA 1
ATOM 1017 C C . ALA A 1 137 ? -2.685 14.204 -6.216 1.00 92.50 137 ALA A C 1
ATOM 1019 O O . ALA A 1 137 ? -2.910 13.077 -5.759 1.00 92.50 137 ALA A O 1
ATOM 1020 N N . GLU A 1 138 ? -3.653 15.102 -6.410 1.00 90.81 138 GLU A N 1
ATOM 1021 C CA . GLU A 1 138 ? -5.079 14.767 -6.325 1.00 90.81 138 GLU A CA 1
ATOM 1022 C C . GLU A 1 138 ? -5.421 13.695 -7.373 1.00 90.81 138 GLU A C 1
ATOM 1024 O O . GLU A 1 138 ? -4.841 13.686 -8.453 1.00 90.81 138 GLU A O 1
ATOM 1029 N N . GLY A 1 139 ? -6.305 12.751 -7.040 1.00 89.06 139 GLY A N 1
ATOM 1030 C CA . GLY A 1 139 ? -6.627 11.614 -7.916 1.00 89.06 139 GLY A CA 1
ATOM 1031 C C . GLY A 1 139 ? -5.682 10.413 -7.787 1.00 89.06 139 GLY A C 1
ATOM 1032 O O . GLY A 1 139 ? -6.032 9.325 -8.236 1.00 89.06 139 GLY A O 1
ATOM 1033 N N . SER A 1 140 ? -4.539 10.556 -7.102 1.00 93.75 140 SER A N 1
ATOM 1034 C CA . SER A 1 140 ? -3.639 9.426 -6.826 1.00 93.75 140 SER A CA 1
ATOM 1035 C C . SER A 1 140 ? -4.354 8.294 -6.080 1.00 93.75 140 SER A C 1
ATOM 1037 O O . SER A 1 140 ? -5.222 8.520 -5.228 1.00 93.75 140 SER A O 1
ATOM 1039 N N . GLU A 1 141 ? -3.954 7.054 -6.352 1.00 94.94 141 GLU A N 1
ATOM 1040 C CA . GLU A 1 141 ? -4.606 5.873 -5.784 1.00 94.94 141 GLU A CA 1
ATOM 1041 C C . GLU A 1 141 ? -3.604 4.882 -5.198 1.00 94.94 141 GLU A C 1
ATOM 1043 O O . GLU A 1 141 ? -2.580 4.562 -5.805 1.00 94.94 141 GLU A O 1
ATOM 1048 N N . LEU A 1 142 ? -3.966 4.330 -4.039 1.00 97.44 142 LEU A N 1
ATOM 1049 C CA . LEU A 1 142 ? -3.319 3.165 -3.451 1.00 97.44 142 LEU A CA 1
ATOM 1050 C C . LEU A 1 142 ? -4.366 2.066 -3.258 1.00 97.44 142 LEU A C 1
ATOM 1052 O O . LEU A 1 142 ? -5.259 2.183 -2.419 1.00 97.44 142 LEU A O 1
ATOM 1056 N N . VAL A 1 143 ? -4.265 0.990 -4.033 1.00 97.44 143 VAL A N 1
ATOM 1057 C CA . VAL A 1 143 ? -5.233 -0.111 -4.013 1.00 97.44 143 VAL A CA 1
ATOM 1058 C C . VAL A 1 143 ? -4.536 -1.419 -3.678 1.00 97.44 143 VAL A C 1
ATOM 1060 O O . VAL A 1 143 ? -3.610 -1.837 -4.367 1.00 97.44 143 VAL A O 1
ATOM 1063 N N . ILE A 1 144 ? -5.026 -2.094 -2.643 1.00 95.94 144 ILE A N 1
ATO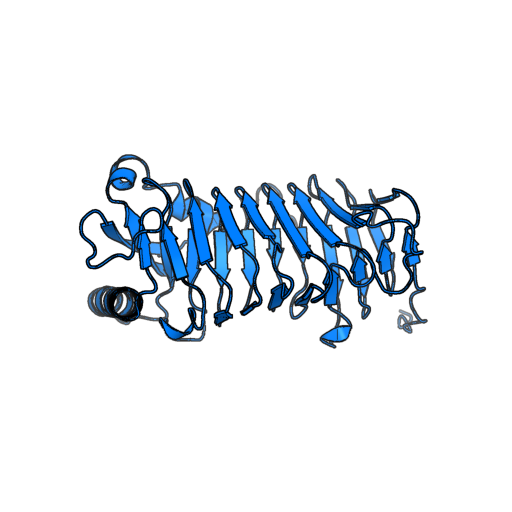M 1064 C CA . ILE A 1 144 ? -4.547 -3.405 -2.208 1.00 95.94 144 ILE A CA 1
ATOM 1065 C C . ILE A 1 144 ? -5.688 -4.403 -2.353 1.00 95.94 144 ILE A C 1
ATOM 1067 O O . ILE A 1 144 ? -6.786 -4.153 -1.865 1.00 95.94 144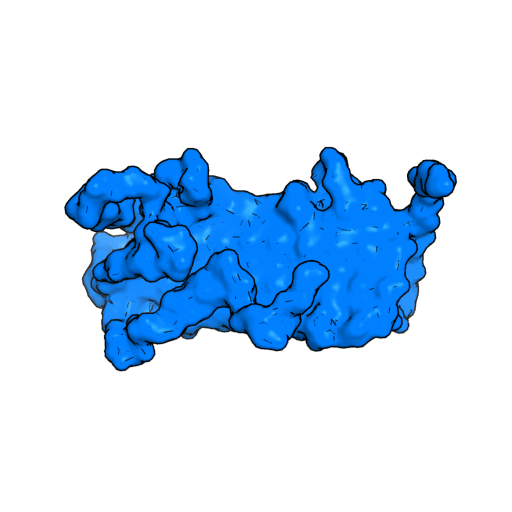 ILE A O 1
ATOM 1071 N N . ARG A 1 145 ? -5.431 -5.524 -3.025 1.00 94.06 145 ARG A N 1
ATOM 1072 C CA . ARG A 1 145 ? -6.354 -6.647 -3.199 1.00 94.06 145 ARG A CA 1
ATOM 1073 C C . ARG A 1 145 ? -5.660 -7.929 -2.765 1.00 94.06 145 ARG A C 1
ATOM 1075 O O . ARG A 1 145 ? -4.747 -8.383 -3.444 1.00 94.06 145 ARG A O 1
ATOM 1082 N N . HIS A 1 146 ? -6.016 -8.472 -1.609 1.00 89.56 146 HIS A N 1
ATOM 1083 C CA . HIS A 1 146 ? -5.415 -9.697 -1.045 1.00 89.56 146 HIS A CA 1
ATOM 1084 C C . HIS A 1 146 ? -3.876 -9.678 -0.876 1.00 89.56 146 HIS A C 1
ATOM 1086 O O . HIS A 1 146 ? -3.267 -10.696 -0.560 1.00 89.56 146 HIS A O 1
ATOM 1092 N N . GLY A 1 147 ? -3.231 -8.524 -1.064 1.00 88.19 147 GLY A N 1
ATOM 1093 C CA . GLY A 1 147 ? -1.783 -8.364 -0.982 1.00 88.19 147 GLY A CA 1
ATOM 1094 C C . GLY A 1 147 ? -1.309 -7.868 0.382 1.00 88.19 147 GLY A C 1
ATOM 1095 O O . GLY A 1 147 ? -2.097 -7.594 1.289 1.00 88.19 147 GLY A O 1
ATOM 1096 N N . LEU A 1 148 ? 0.007 -7.720 0.506 1.00 90.06 148 LEU A N 1
ATOM 1097 C CA . LEU A 1 148 ? 0.687 -7.299 1.725 1.00 90.06 148 LEU A CA 1
ATOM 1098 C C . LEU A 1 148 ? 1.535 -6.057 1.467 1.00 90.06 148 LEU A C 1
ATOM 1100 O O . LEU A 1 148 ? 2.500 -6.108 0.711 1.00 90.06 148 LEU A O 1
ATOM 1104 N N . MET A 1 149 ? 1.221 -4.953 2.138 1.00 94.56 149 MET A N 1
ATOM 1105 C CA . MET A 1 149 ? 2.027 -3.739 2.094 1.00 94.56 149 MET A CA 1
ATOM 1106 C C . MET A 1 149 ? 2.487 -3.356 3.490 1.00 94.56 149 MET A C 1
ATOM 1108 O O . MET A 1 149 ? 1.682 -3.232 4.411 1.00 94.56 149 MET A O 1
ATOM 1112 N N . ARG A 1 150 ? 3.788 -3.116 3.644 1.00 92.56 150 ARG A N 1
ATOM 1113 C CA . ARG A 1 150 ? 4.383 -2.674 4.903 1.00 92.56 150 ARG A CA 1
ATOM 1114 C C . ARG A 1 150 ? 5.195 -1.412 4.692 1.00 92.56 150 ARG A C 1
ATOM 1116 O O . ARG A 1 150 ? 6.174 -1.425 3.949 1.00 92.56 150 ARG A O 1
ATOM 1123 N N . ILE A 1 151 ? 4.807 -0.368 5.417 1.00 93.56 151 ILE A N 1
ATOM 1124 C CA . ILE A 1 151 ? 5.410 0.960 5.361 1.00 93.56 151 ILE A CA 1
ATOM 1125 C C . ILE A 1 151 ? 5.582 1.557 6.755 1.00 93.56 151 ILE A C 1
ATOM 1127 O O . ILE A 1 151 ? 4.930 1.163 7.725 1.00 93.56 151 ILE A O 1
ATOM 1131 N N . ARG A 1 152 ? 6.499 2.514 6.883 1.00 92.56 152 ARG A N 1
ATOM 1132 C CA . ARG A 1 152 ? 6.565 3.392 8.055 1.00 92.56 152 ARG A CA 1
ATOM 1133 C C . ARG A 1 152 ? 5.579 4.533 7.914 1.00 92.56 152 ARG A C 1
ATOM 1135 O O . ARG A 1 152 ? 4.809 4.757 8.847 1.00 92.56 152 ARG A O 1
ATOM 1142 N N . LYS A 1 153 ? 5.585 5.198 6.755 1.00 94.31 153 LYS A N 1
ATOM 1143 C CA . LYS A 1 153 ? 4.762 6.382 6.513 1.00 94.31 153 LYS A CA 1
ATOM 1144 C C . LYS A 1 153 ? 3.974 6.311 5.215 1.00 94.31 153 LYS A C 1
ATOM 1146 O O . LYS A 1 153 ? 4.503 5.880 4.193 1.00 94.31 153 LYS A O 1
ATOM 1151 N N . LEU A 1 154 ? 2.736 6.785 5.281 1.00 96.19 154 LEU A N 1
ATOM 1152 C CA . LEU A 1 154 ? 1.875 7.077 4.143 1.00 96.19 154 LEU A CA 1
ATOM 1153 C C . LEU A 1 154 ? 1.540 8.569 4.153 1.00 96.19 154 LEU A C 1
ATOM 1155 O O . LEU A 1 154 ? 1.002 9.060 5.147 1.00 96.19 154 LEU A O 1
ATOM 1159 N N . SER A 1 155 ? 1.810 9.281 3.066 1.00 95.62 155 SER A N 1
ATOM 1160 C CA . SER A 1 155 ? 1.499 10.705 2.932 1.00 95.62 155 SER A CA 1
ATOM 1161 C C . SER A 1 155 ? 0.920 11.062 1.565 1.00 95.62 155 SER A C 1
ATOM 1163 O O . SER A 1 155 ? 0.979 10.287 0.607 1.00 95.62 155 SER A O 1
ATOM 1165 N N . GLY A 1 156 ? 0.324 12.251 1.499 1.00 93.38 156 GLY A N 1
ATOM 1166 C CA . GLY A 1 156 ? -0.226 12.828 0.280 1.00 93.38 156 GLY A CA 1
ATOM 1167 C C . GLY A 1 156 ? -1.748 12.740 0.226 1.00 93.38 156 GLY A C 1
ATOM 1168 O O . GLY A 1 156 ? -2.428 12.693 1.248 1.00 93.38 156 GLY A O 1
ATOM 1169 N N . ASN A 1 157 ? -2.289 12.733 -0.986 1.00 92.12 157 ASN A N 1
ATOM 1170 C CA . ASN A 1 157 ? -3.724 12.821 -1.252 1.00 92.12 157 ASN A CA 1
ATOM 1171 C C . ASN A 1 157 ? -4.309 11.511 -1.794 1.00 92.12 157 ASN A C 1
ATOM 1173 O O . ASN A 1 157 ? -5.440 11.488 -2.277 1.00 92.12 157 ASN A O 1
ATOM 1177 N N . ALA A 1 158 ? -3.551 10.411 -1.725 1.00 91.38 158 ALA A N 1
ATOM 1178 C CA . ALA A 1 158 ? -3.992 9.155 -2.306 1.00 91.38 158 ALA A CA 1
ATOM 1179 C C . ALA A 1 158 ? -5.258 8.602 -1.636 1.00 91.38 158 ALA A C 1
ATOM 1181 O O . ALA A 1 158 ? -5.317 8.406 -0.414 1.00 91.38 158 ALA A O 1
ATOM 1182 N N . SER A 1 159 ? -6.248 8.259 -2.464 1.00 92.06 159 SER A N 1
ATOM 1183 C CA . SER A 1 159 ? -7.382 7.451 -2.026 1.00 92.06 159 SER A CA 1
ATOM 1184 C C . SER A 1 159 ? -6.902 6.021 -1.800 1.00 92.06 159 SER A C 1
ATOM 1186 O O . SER A 1 159 ? -6.486 5.336 -2.737 1.00 92.06 159 SER A O 1
ATOM 1188 N N . THR A 1 160 ? -6.925 5.578 -0.543 1.00 96.88 160 THR A N 1
ATOM 1189 C CA . THR A 1 160 ? -6.409 4.260 -0.166 1.00 96.88 160 THR A CA 1
ATOM 1190 C C . THR A 1 160 ? -7.561 3.282 0.009 1.00 96.88 160 THR A C 1
ATOM 1192 O O . THR A 1 160 ? -8.472 3.536 0.798 1.00 96.88 160 THR A O 1
ATOM 1195 N N . ARG A 1 161 ? -7.534 2.154 -0.704 1.00 97.00 161 ARG A N 1
ATOM 1196 C CA . ARG A 1 161 ? -8.577 1.119 -0.650 1.00 97.00 161 ARG A CA 1
ATOM 1197 C C . ARG A 1 161 ? -7.960 -0.256 -0.456 1.00 97.00 161 ARG A C 1
ATOM 1199 O O . ARG A 1 161 ? -7.079 -0.652 -1.215 1.00 97.00 161 ARG A O 1
ATOM 1206 N N . ILE A 1 162 ? -8.448 -0.984 0.539 1.00 96.00 162 ILE A N 1
ATOM 1207 C CA . ILE A 1 162 ? -7.953 -2.311 0.901 1.00 96.00 162 ILE A CA 1
ATOM 1208 C C . ILE A 1 162 ? -9.118 -3.289 0.749 1.00 96.00 162 ILE A C 1
ATOM 1210 O O . ILE A 1 162 ? -10.050 -3.247 1.544 1.00 96.00 162 ILE A O 1
ATOM 1214 N N . TYR A 1 163 ? -9.070 -4.119 -0.293 1.00 91.00 163 TYR A N 1
ATOM 1215 C CA . TYR A 1 163 ? -10.049 -5.151 -0.651 1.00 91.00 163 TYR A CA 1
ATOM 1216 C C . TYR A 1 163 ? -9.477 -6.525 -0.303 1.00 91.00 163 TYR A C 1
ATOM 1218 O O . TYR A 1 163 ? -8.856 -7.180 -1.144 1.00 91.00 163 TYR A O 1
ATOM 1226 N N . GLY A 1 164 ? -9.590 -6.934 0.957 1.00 81.31 164 GLY A N 1
ATOM 1227 C CA . GLY A 1 164 ? -8.791 -8.058 1.444 1.00 81.31 164 GLY A CA 1
ATOM 1228 C C . GLY A 1 164 ? -7.282 -7.756 1.430 1.00 81.31 164 GLY A C 1
ATOM 1229 O O . GLY A 1 164 ? -6.780 -6.922 0.673 1.00 81.31 164 GLY A O 1
ATOM 1230 N N . GLY A 1 165 ? -6.519 -8.434 2.283 1.00 86.69 165 GLY A N 1
ATOM 1231 C CA . GLY A 1 165 ? -5.085 -8.160 2.439 1.00 86.69 165 GLY A CA 1
ATOM 1232 C C . GLY A 1 165 ? -4.787 -7.154 3.550 1.00 86.69 165 GLY A C 1
ATOM 1233 O O . GLY A 1 165 ? -5.662 -6.807 4.342 1.00 86.69 165 GLY A O 1
ATOM 1234 N N . VAL A 1 166 ? -3.527 -6.725 3.645 1.00 91.19 166 VAL A N 1
ATOM 1235 C CA . VAL A 1 166 ? -3.019 -5.976 4.803 1.00 91.19 166 VAL A CA 1
ATOM 1236 C C . VAL A 1 166 ? -2.200 -4.767 4.366 1.00 91.19 166 VAL A C 1
ATOM 1238 O O . VAL A 1 166 ? -1.195 -4.910 3.669 1.00 91.19 166 VAL A O 1
ATOM 1241 N N . LEU A 1 167 ? -2.581 -3.586 4.857 1.00 94.69 167 LEU A N 1
ATOM 1242 C CA . LEU A 1 167 ? -1.712 -2.413 4.921 1.00 94.69 167 LEU A CA 1
ATOM 1243 C C . LEU A 1 167 ? -1.204 -2.248 6.351 1.00 94.69 167 LEU A C 1
ATOM 1245 O O . LEU A 1 167 ? -1.988 -2.033 7.271 1.00 94.69 167 LEU A O 1
ATOM 1249 N N . HIS A 1 168 ? 0.109 -2.301 6.546 1.00 93.31 168 HIS A N 1
ATOM 1250 C CA . HIS A 1 168 ? 0.743 -1.998 7.825 1.00 93.31 168 HIS A CA 1
ATOM 1251 C C . HIS A 1 168 ? 1.425 -0.641 7.785 1.00 93.31 168 HIS A C 1
ATOM 1253 O O . HIS A 1 168 ? 2.396 -0.464 7.047 1.00 93.31 168 HIS A O 1
ATOM 1259 N N . VAL A 1 169 ? 0.953 0.275 8.631 1.00 93.69 169 VAL A N 1
ATOM 1260 C CA . VAL A 1 169 ? 1.560 1.592 8.845 1.00 93.69 169 VAL A CA 1
ATOM 1261 C C . VAL A 1 169 ? 2.162 1.645 10.243 1.00 93.69 169 VAL A C 1
ATOM 1263 O O . VAL A 1 169 ? 1.459 1.522 11.248 1.00 93.69 169 VAL A O 1
ATOM 1266 N N . LYS A 1 170 ? 3.486 1.806 10.320 1.00 89.88 170 LYS A N 1
ATOM 1267 C CA . LYS A 1 170 ? 4.192 1.764 11.610 1.00 89.88 170 LYS A CA 1
ATOM 1268 C C . LYS A 1 170 ? 4.182 3.089 12.361 1.00 89.88 170 LYS A C 1
ATOM 1270 O O . LYS A 1 170 ? 4.173 3.052 13.586 1.00 89.88 170 LYS A O 1
ATOM 1275 N N . GLU A 1 171 ? 4.260 4.214 11.654 1.00 91.12 171 GLU A N 1
ATOM 1276 C CA . GLU A 1 171 ? 4.594 5.506 12.268 1.00 91.12 171 GLU A CA 1
ATOM 1277 C C . GLU A 1 171 ? 3.597 6.603 11.936 1.00 91.12 171 GLU A C 1
ATOM 1279 O O . GLU A 1 171 ? 3.157 7.292 12.850 1.00 91.12 171 GLU A O 1
ATOM 1284 N N . GLU A 1 172 ? 3.229 6.781 10.665 1.00 93.12 172 GLU A N 1
ATOM 1285 C CA . GLU A 1 172 ? 2.433 7.948 10.280 1.00 93.12 172 GLU A CA 1
ATOM 1286 C C . GLU A 1 172 ? 1.575 7.726 9.028 1.00 93.12 172 GLU A C 1
ATOM 1288 O O . GLU A 1 172 ? 2.036 7.209 8.015 1.00 93.12 172 GLU A O 1
ATOM 1293 N N . ALA A 1 173 ? 0.325 8.177 9.082 1.00 94.50 173 ALA A N 1
ATOM 1294 C CA . ALA A 1 173 ? -0.639 8.197 7.993 1.00 94.50 173 ALA A CA 1
ATOM 1295 C C . ALA A 1 173 ? -1.246 9.606 7.856 1.00 94.50 173 ALA A C 1
ATOM 1297 O O . ALA A 1 173 ? -2.171 10.004 8.578 1.00 94.50 173 ALA A O 1
ATOM 1298 N N . ARG A 1 174 ? -0.739 10.357 6.877 1.00 93.06 174 ARG A N 1
ATOM 1299 C CA . ARG A 1 174 ? -1.268 11.636 6.380 1.00 93.06 174 ARG A CA 1
ATOM 1300 C C . ARG A 1 174 ? -1.781 11.485 4.949 1.00 93.06 174 ARG A C 1
ATOM 1302 O O . ARG A 1 174 ? -1.315 12.170 4.048 1.00 93.06 174 ARG A O 1
ATOM 1309 N N . ALA A 1 175 ? -2.706 10.554 4.760 1.00 87.38 175 ALA A N 1
ATOM 1310 C CA . ALA A 1 175 ? -3.475 10.401 3.528 1.00 87.38 175 ALA A CA 1
ATOM 1311 C C . ALA A 1 175 ? -4.879 10.996 3.696 1.00 87.38 175 ALA A C 1
ATOM 1313 O O . ALA A 1 175 ? -5.259 11.368 4.807 1.00 87.38 175 ALA A O 1
ATOM 1314 N N . SER A 1 176 ? -5.674 11.035 2.626 1.00 85.56 176 SER A N 1
ATOM 1315 C CA . SER A 1 176 ? -7.074 11.468 2.697 1.00 85.56 176 SER A CA 1
ATOM 1316 C C . SER A 1 176 ? -7.913 10.510 3.561 1.00 85.56 176 SER A C 1
ATOM 1318 O O . SER A 1 176 ? -8.183 10.770 4.735 1.00 85.56 176 SER A O 1
ATOM 1320 N N . ARG A 1 177 ? -8.321 9.364 3.009 1.00 90.94 177 ARG A N 1
ATOM 1321 C CA . ARG A 1 177 ? -9.132 8.362 3.711 1.00 90.94 177 ARG A CA 1
ATOM 1322 C C . ARG A 1 177 ? -8.687 6.962 3.313 1.00 90.94 177 ARG A C 1
ATOM 1324 O O . ARG A 1 177 ? -8.457 6.695 2.133 1.00 90.94 177 ARG A O 1
ATOM 1331 N N . ILE A 1 178 ? -8.581 6.088 4.308 1.00 96.44 178 ILE A N 1
ATOM 1332 C CA . ILE A 1 178 ? -8.281 4.668 4.139 1.00 96.44 178 ILE A CA 1
ATOM 1333 C C . ILE A 1 178 ? -9.592 3.898 4.250 1.00 96.44 178 ILE A C 1
ATOM 1335 O O . ILE A 1 178 ? -10.256 3.932 5.284 1.00 96.44 178 ILE A O 1
ATOM 1339 N N . HIS A 1 179 ? -9.973 3.229 3.169 1.00 97.00 179 HIS A N 1
ATOM 1340 C CA . HIS A 1 179 ? -11.187 2.434 3.083 1.00 97.00 179 HIS A CA 1
ATOM 1341 C C . HIS A 1 179 ? -10.861 0.959 3.309 1.00 97.00 179 HIS A C 1
ATOM 1343 O O . HIS A 1 179 ? -10.091 0.370 2.546 1.00 97.00 179 HIS A O 1
ATOM 1349 N N . LEU A 1 180 ? -11.472 0.378 4.338 1.00 95.50 180 LEU A N 1
ATOM 1350 C CA . LEU A 1 180 ? -11.414 -1.046 4.646 1.00 95.50 180 LEU A CA 1
ATOM 1351 C C . LEU A 1 180 ? -12.651 -1.697 4.033 1.00 95.50 180 LEU A C 1
ATOM 1353 O O . LEU A 1 180 ? -13.774 -1.334 4.382 1.00 95.50 180 LEU A O 1
ATOM 1357 N N . ILE A 1 181 ? -12.438 -2.576 3.059 1.00 92.50 181 ILE A N 1
ATOM 1358 C CA . ILE A 1 181 ? -13.488 -3.165 2.228 1.00 92.50 181 ILE A CA 1
ATOM 1359 C C . ILE A 1 181 ? -13.330 -4.684 2.277 1.00 92.50 181 ILE A C 1
ATOM 1361 O O . ILE A 1 181 ? -12.206 -5.191 2.236 1.00 92.50 181 ILE A O 1
ATOM 1365 N N . ASP A 1 182 ? -14.451 -5.398 2.359 1.00 88.69 182 ASP A N 1
ATOM 1366 C CA . ASP A 1 182 ? -14.489 -6.858 2.489 1.00 88.69 182 ASP A CA 1
ATOM 1367 C C . ASP A 1 182 ? -13.610 -7.323 3.668 1.00 88.69 182 ASP A C 1
ATOM 1369 O O . ASP A 1 182 ? -13.827 -6.896 4.798 1.00 88.69 182 ASP A O 1
ATOM 1373 N N . ASP A 1 183 ? -12.566 -8.114 3.426 1.00 85.00 183 ASP A N 1
ATOM 1374 C CA . ASP A 1 183 ? -11.653 -8.606 4.471 1.00 85.00 183 ASP A CA 1
ATOM 1375 C C . ASP A 1 183 ? -10.388 -7.729 4.615 1.00 85.00 183 ASP A C 1
ATOM 1377 O O . ASP A 1 183 ? -9.312 -8.199 4.993 1.00 85.00 183 ASP A O 1
ATOM 1381 N N . GLY A 1 184 ? -10.462 -6.455 4.217 1.00 90.94 184 GLY A N 1
ATOM 1382 C CA . GLY A 1 184 ? -9.326 -5.533 4.209 1.00 90.94 184 GLY A CA 1
ATOM 1383 C C . GLY A 1 184 ? -8.855 -5.140 5.610 1.00 90.94 184 GLY A C 1
ATOM 1384 O O . GLY A 1 184 ? -9.647 -4.715 6.451 1.00 90.94 184 GLY A O 1
ATOM 1385 N N . VAL A 1 185 ? -7.547 -5.221 5.854 1.00 92.12 185 VAL A N 1
ATOM 1386 C CA . VAL A 1 185 ? -6.954 -4.948 7.167 1.00 92.12 185 VAL A CA 1
ATOM 1387 C C . VAL A 1 185 ? -6.032 -3.735 7.120 1.00 92.12 185 VAL A C 1
ATOM 1389 O O . VAL A 1 185 ? -5.086 -3.686 6.332 1.00 92.12 185 VAL A O 1
ATOM 1392 N N . LEU A 1 186 ? -6.254 -2.790 8.034 1.00 94.69 186 LEU A N 1
ATOM 1393 C CA . LEU A 1 186 ? -5.267 -1.771 8.390 1.00 94.69 186 LEU A CA 1
ATOM 1394 C C . LEU A 1 186 ? -4.647 -2.144 9.731 1.00 94.69 186 LEU A C 1
ATOM 1396 O O . LEU A 1 186 ? -5.328 -2.160 10.752 1.00 94.69 186 LEU A O 1
ATOM 1400 N N . LEU A 1 187 ? -3.350 -2.429 9.727 1.00 92.19 187 LEU A N 1
ATOM 1401 C CA . LEU A 1 187 ? -2.572 -2.678 10.930 1.00 92.19 187 LEU A CA 1
ATOM 1402 C C . LEU A 1 187 ? -1.800 -1.414 11.318 1.00 92.19 187 LEU A C 1
ATOM 1404 O O . LEU A 1 187 ? -1.092 -0.837 10.489 1.00 92.19 187 LEU A O 1
ATOM 1408 N N . LEU A 1 188 ? -1.888 -1.030 12.589 1.00 90.81 188 LEU A N 1
ATOM 1409 C CA . LEU A 1 188 ? -1.170 0.100 13.172 1.00 90.81 188 LEU A CA 1
ATOM 1410 C C . LEU A 1 188 ? -0.147 -0.350 14.223 1.00 90.81 188 LEU A C 1
ATOM 1412 O O . LEU A 1 188 ? -0.351 -1.327 14.952 1.00 90.81 188 LEU A O 1
ATOM 1416 N N . GLY A 1 189 ? 0.936 0.422 14.331 1.00 78.75 189 GLY A N 1
ATOM 1417 C CA . GLY A 1 189 ? 1.938 0.305 15.393 1.00 78.75 189 GLY A CA 1
ATOM 1418 C C . GLY A 1 189 ? 3.207 -0.444 14.982 1.00 78.75 189 GLY A C 1
ATOM 1419 O O . GLY A 1 189 ? 3.301 -1.033 13.905 1.00 78.75 189 GLY A O 1
ATOM 1420 N N . SER A 1 190 ? 4.227 -0.422 15.839 1.00 74.75 190 SER A N 1
ATOM 1421 C CA . SER A 1 190 ? 5.541 -1.019 15.560 1.00 74.75 190 SER A CA 1
ATOM 1422 C C . SER A 1 190 ? 5.974 -2.003 16.654 1.00 74.75 190 SER A C 1
ATOM 1424 O O . SER A 1 190 ? 5.242 -2.242 17.608 1.00 74.75 190 SER A O 1
ATOM 1426 N N . VAL A 1 191 ? 7.156 -2.623 16.496 1.00 68.38 191 VAL A N 1
ATOM 1427 C CA . VAL A 1 191 ? 7.726 -3.492 17.551 1.00 68.38 191 VAL A CA 1
ATOM 1428 C C . VAL A 1 191 ? 8.277 -2.690 18.727 1.00 68.38 191 VAL A C 1
ATOM 1430 O O . VAL A 1 191 ? 8.414 -3.227 19.819 1.00 68.38 191 VAL A O 1
ATOM 1433 N N . THR A 1 192 ? 8.624 -1.431 18.479 1.00 67.69 192 THR A N 1
ATOM 1434 C CA . THR A 1 192 ? 9.446 -0.598 19.358 1.00 67.69 192 THR A CA 1
ATOM 1435 C C . THR A 1 192 ? 8.680 0.572 19.961 1.00 67.69 192 THR A C 1
ATOM 1437 O O . THR A 1 192 ? 9.242 1.292 20.776 1.00 67.69 192 THR A O 1
ATOM 1440 N N . SER A 1 193 ? 7.435 0.810 19.547 1.00 70.81 193 SER A N 1
ATOM 1441 C CA . SER A 1 193 ? 6.652 1.975 19.959 1.00 70.81 193 SER A CA 1
ATOM 1442 C C . SER A 1 193 ? 5.303 1.554 20.516 1.00 70.81 193 SER A C 1
ATOM 1444 O O . SER A 1 193 ? 4.676 0.635 19.986 1.00 70.81 193 SER A O 1
ATOM 1446 N N . GLN A 1 194 ? 4.845 2.265 21.546 1.00 74.75 194 GLN A N 1
ATOM 1447 C CA . GLN A 1 194 ? 3.475 2.134 22.027 1.00 74.75 194 GLN A CA 1
ATOM 1448 C C . GLN A 1 194 ? 2.483 2.459 20.900 1.00 74.75 194 GLN A C 1
ATOM 1450 O O . GLN A 1 194 ? 2.769 3.317 20.052 1.00 74.75 194 GLN A O 1
ATOM 1455 N N . PRO A 1 195 ? 1.338 1.764 20.850 1.00 78.69 195 PRO A N 1
ATOM 1456 C CA . PRO A 1 195 ? 0.294 2.071 19.895 1.00 78.69 195 PRO A CA 1
ATOM 1457 C C . PRO A 1 195 ? -0.301 3.438 20.232 1.00 78.69 195 PRO A C 1
ATOM 1459 O O . PRO A 1 195 ? -0.526 3.762 21.394 1.00 78.69 195 PRO A O 1
ATOM 1462 N N . SER A 1 196 ? -0.540 4.255 19.210 1.00 86.62 196 SER A N 1
ATOM 1463 C CA . SER A 1 196 ? -1.118 5.586 19.384 1.00 86.62 196 SER A CA 1
ATOM 1464 C C . SER A 1 196 ? -2.030 5.935 18.216 1.00 86.62 196 SER A C 1
ATOM 1466 O O . SER A 1 196 ? -1.743 5.611 17.060 1.00 86.62 196 SER A O 1
ATOM 1468 N N . ALA A 1 197 ? -3.101 6.666 18.522 1.00 89.44 197 ALA A N 1
ATOM 1469 C CA . ALA A 1 197 ? -3.960 7.299 17.531 1.00 89.44 197 ALA A CA 1
ATOM 1470 C C . ALA A 1 197 ? -3.215 8.374 16.712 1.00 89.44 197 ALA A C 1
ATOM 1472 O O . ALA A 1 197 ? -3.669 8.736 15.628 1.00 89.44 197 ALA A O 1
ATOM 1473 N N . ASP A 1 198 ? -2.063 8.864 17.192 1.00 90.38 198 ASP A N 1
ATOM 1474 C CA . ASP A 1 198 ? -1.214 9.838 16.489 1.00 90.38 198 ASP A CA 1
ATOM 1475 C C . ASP A 1 198 ? -0.652 9.292 15.174 1.00 90.38 198 ASP A C 1
ATOM 1477 O O . ASP A 1 198 ? -0.383 10.073 14.262 1.00 90.38 198 ASP A O 1
ATOM 1481 N N . VAL A 1 199 ? -0.554 7.960 15.034 1.00 87.81 199 VAL A N 1
ATOM 1482 C CA . VAL A 1 199 ? -0.216 7.322 13.753 1.00 87.81 199 VAL A CA 1
ATOM 1483 C C . VAL A 1 199 ? -1.186 7.791 12.666 1.00 87.81 199 VAL A C 1
ATOM 1485 O O . VAL A 1 199 ? -0.777 8.007 11.534 1.00 87.81 199 VAL A O 1
ATOM 1488 N N . MET A 1 200 ? -2.448 8.071 13.001 1.00 91.81 200 MET A N 1
ATOM 1489 C CA . MET A 1 200 ? -3.452 8.617 12.082 1.00 91.81 200 MET A CA 1
ATOM 1490 C C . MET A 1 200 ? -3.412 10.159 12.012 1.00 91.81 200 MET A C 1
ATOM 1492 O O . MET A 1 200 ? -4.443 10.839 12.103 1.00 91.81 200 MET A O 1
ATOM 1496 N N . ALA A 1 201 ? -2.206 10.715 11.839 1.00 82.88 201 ALA A N 1
ATOM 1497 C CA . ALA A 1 201 ? -1.884 12.147 11.876 1.00 82.88 201 ALA A CA 1
ATOM 1498 C C . ALA A 1 201 ? -2.770 13.028 10.971 1.00 82.88 201 ALA A C 1
ATOM 1500 O O . ALA A 1 201 ? -3.078 14.165 11.323 1.00 82.88 201 ALA A O 1
ATOM 1501 N N . GLY A 1 202 ? -3.235 12.501 9.835 1.00 84.62 202 GLY A N 1
ATOM 1502 C CA . GLY A 1 202 ? -4.170 13.185 8.932 1.00 84.62 202 GLY A CA 1
ATOM 1503 C C . GLY A 1 202 ? -5.303 12.294 8.431 1.00 84.62 202 GLY A C 1
ATOM 1504 O O . GLY A 1 202 ? -6.426 12.769 8.290 1.00 84.62 202 GLY A O 1
ATOM 1505 N N . ALA A 1 203 ? -5.044 10.997 8.264 1.00 92.00 203 ALA A N 1
ATOM 1506 C CA . ALA A 1 203 ? -5.983 10.085 7.622 1.00 92.00 203 ALA A CA 1
ATOM 1507 C C . ALA A 1 203 ? -7.176 9.692 8.504 1.00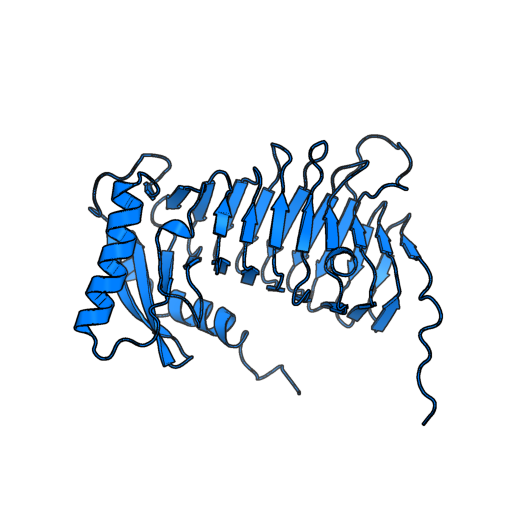 92.00 203 ALA A C 1
ATOM 1509 O O . ALA A 1 203 ? -7.035 9.466 9.706 1.00 92.00 203 ALA A O 1
ATOM 1510 N N . GLY A 1 204 ? -8.349 9.575 7.878 1.00 94.38 204 GLY A N 1
ATOM 1511 C CA . GLY A 1 204 ? -9.517 8.891 8.441 1.00 94.38 204 GLY A CA 1
ATOM 1512 C C . GLY A 1 204 ? -9.585 7.422 8.011 1.00 94.38 204 GLY A C 1
ATOM 1513 O O . GLY A 1 204 ? -9.054 7.050 6.963 1.00 94.38 204 GLY A O 1
ATOM 1514 N N . ILE A 1 205 ? -10.271 6.600 8.800 1.00 96.50 205 ILE A N 1
ATOM 1515 C CA . ILE A 1 205 ? -10.478 5.164 8.589 1.00 96.50 205 ILE A CA 1
ATOM 1516 C C . ILE A 1 205 ? -11.964 4.941 8.342 1.00 96.50 205 ILE A C 1
ATOM 1518 O O . ILE A 1 205 ? -12.789 5.335 9.161 1.00 96.50 205 ILE A O 1
ATOM 1522 N N . ASN A 1 206 ? -12.306 4.327 7.215 1.00 96.75 206 ASN A N 1
ATOM 1523 C CA . ASN A 1 206 ? -13.686 4.079 6.826 1.00 96.75 206 ASN A CA 1
ATOM 1524 C C . ASN A 1 206 ? -13.926 2.590 6.610 1.00 96.75 206 ASN A C 1
ATOM 1526 O O . ASN A 1 206 ? -13.407 2.018 5.650 1.00 96.75 206 ASN A O 1
ATOM 1530 N N . PHE A 1 207 ? -14.727 1.992 7.482 1.00 96.00 207 PHE A N 1
ATOM 1531 C CA . PHE A 1 207 ? -15.250 0.641 7.310 1.00 96.00 207 PHE A CA 1
ATOM 1532 C C . PHE A 1 207 ? -16.387 0.686 6.286 1.00 96.00 207 PHE A C 1
ATOM 1534 O O . PHE A 1 207 ? -17.281 1.526 6.400 1.00 96.00 207 PHE A O 1
ATOM 1541 N N . ARG A 1 208 ? -16.341 -0.162 5.257 1.00 94.50 208 ARG A N 1
ATOM 1542 C CA . ARG A 1 208 ? -17.345 -0.185 4.182 1.00 94.50 208 ARG A CA 1
ATOM 1543 C C . ARG A 1 208 ? -18.222 -1.423 4.290 1.00 94.50 208 ARG A C 1
ATOM 1545 O O . ARG A 1 208 ? -17.708 -2.541 4.272 1.00 94.50 208 ARG A O 1
ATOM 1552 N N . GLY A 1 209 ? -19.536 -1.214 4.342 1.00 89.25 209 GLY A N 1
ATOM 1553 C CA . GLY A 1 209 ? -20.510 -2.265 4.610 1.00 89.25 209 GLY A CA 1
ATOM 1554 C C . GLY A 1 209 ? -20.184 -3.004 5.905 1.00 89.25 209 GLY A C 1
ATOM 1555 O O . GLY A 1 209 ? -19.786 -2.401 6.900 1.00 89.25 209 GLY A O 1
ATOM 1556 N N . ASP A 1 210 ? -20.290 -4.326 5.870 1.00 85.06 210 ASP A N 1
ATOM 1557 C CA . ASP A 1 210 ? -19.932 -5.185 7.002 1.00 85.06 210 ASP A CA 1
ATOM 1558 C C . ASP A 1 210 ? -18.437 -5.545 7.033 1.00 85.06 210 ASP A C 1
ATOM 1560 O O . ASP A 1 210 ? -18.024 -6.357 7.853 1.00 85.06 210 ASP A O 1
ATOM 1564 N N . GLY A 1 211 ? -17.632 -4.962 6.139 1.00 81.50 211 GLY A N 1
ATOM 1565 C CA . GLY A 1 211 ? -16.239 -5.321 5.911 1.00 81.50 211 GLY A CA 1
ATOM 1566 C C . GLY A 1 211 ? -15.208 -4.542 6.732 1.00 81.50 211 GLY A C 1
ATOM 1567 O O . GLY A 1 211 ? -15.412 -3.394 7.135 1.00 81.50 211 GLY A O 1
ATOM 1568 N N . GLY A 1 212 ? -14.031 -5.147 6.864 1.00 88.38 212 GLY A N 1
ATOM 1569 C CA . GLY A 1 212 ? -12.791 -4.509 7.267 1.00 88.38 212 GLY A CA 1
ATOM 1570 C C . GLY A 1 212 ? -12.423 -4.673 8.739 1.00 88.38 212 GLY A C 1
ATOM 1571 O O . GLY A 1 212 ? -13.271 -4.689 9.630 1.00 88.38 212 GLY A O 1
ATOM 1572 N N . ALA A 1 213 ? -11.118 -4.715 9.006 1.00 91.38 213 ALA A N 1
ATOM 1573 C CA . ALA A 1 213 ? -10.586 -4.745 10.363 1.00 91.38 213 ALA A CA 1
ATOM 1574 C C . ALA A 1 213 ? -9.519 -3.667 10.571 1.00 91.38 213 ALA A C 1
ATOM 1576 O O . ALA A 1 213 ? -8.536 -3.576 9.830 1.00 91.38 213 ALA A O 1
ATOM 1577 N N . LEU A 1 214 ? -9.688 -2.882 11.633 1.00 93.88 214 LEU A N 1
ATOM 1578 C CA . LEU A 1 214 ? -8.626 -2.045 12.171 1.00 93.88 214 LEU A CA 1
ATOM 1579 C C . LEU A 1 214 ? -7.918 -2.826 13.268 1.00 93.88 214 LEU A C 1
ATOM 1581 O O . LEU A 1 214 ? -8.515 -3.149 14.293 1.00 93.88 214 LEU A O 1
ATOM 1585 N N . VAL A 1 215 ? -6.643 -3.118 13.057 1.00 91.44 215 VAL A N 1
ATOM 1586 C CA . VAL A 1 215 ? -5.837 -3.908 13.980 1.00 91.44 215 VAL A CA 1
ATOM 1587 C C . VAL A 1 215 ? -4.771 -3.025 14.599 1.00 91.44 215 VAL A C 1
ATOM 1589 O O . VAL A 1 215 ? -4.065 -2.287 13.914 1.00 91.44 215 VAL A O 1
ATOM 1592 N N . ILE A 1 216 ? -4.625 -3.132 15.910 1.00 89.75 216 ILE A N 1
ATOM 1593 C CA . ILE A 1 216 ? -3.581 -2.467 16.672 1.00 89.75 216 ILE A CA 1
ATOM 1594 C C . ILE A 1 216 ? -2.691 -3.542 17.261 1.00 89.75 216 ILE A C 1
ATOM 1596 O O . ILE A 1 216 ? -3.163 -4.507 17.867 1.00 89.75 216 ILE A O 1
ATOM 1600 N N . ARG A 1 217 ? -1.387 -3.367 17.084 1.00 84.19 217 ARG A N 1
ATOM 1601 C CA . ARG A 1 217 ? -0.405 -4.188 17.772 1.00 84.19 217 ARG A CA 1
ATOM 1602 C C . ARG A 1 217 ? -0.128 -3.646 19.172 1.00 84.19 217 ARG A C 1
ATOM 1604 O O . ARG A 1 217 ? 0.140 -2.458 19.327 1.00 84.19 217 ARG A O 1
ATOM 1611 N N . ILE A 1 218 ? -0.102 -4.540 20.155 1.00 80.88 218 ILE A N 1
ATOM 1612 C CA . ILE A 1 218 ? 0.097 -4.224 21.571 1.00 80.88 218 ILE A CA 1
ATOM 1613 C C . ILE A 1 218 ? 1.483 -4.743 22.003 1.00 80.88 218 ILE A C 1
ATOM 1615 O O . ILE A 1 218 ? 1.683 -5.959 22.105 1.00 80.88 218 ILE A O 1
ATOM 1619 N N . PRO A 1 219 ? 2.485 -3.866 22.195 1.00 68.50 219 PRO A N 1
ATOM 1620 C CA . PRO A 1 219 ? 3.832 -4.264 22.584 1.00 68.50 219 PRO A CA 1
ATOM 1621 C C . PRO A 1 219 ? 3.907 -4.607 24.080 1.00 68.50 219 PRO A C 1
ATOM 1623 O O . PRO A 1 219 ? 3.526 -3.806 24.919 1.00 68.50 219 PRO A O 1
ATOM 1626 N N . HIS A 1 220 ? 4.465 -5.777 24.408 1.00 65.19 220 HIS A N 1
ATOM 1627 C CA . HIS A 1 220 ? 4.907 -6.170 25.763 1.00 65.19 220 HIS A CA 1
ATOM 1628 C C . HIS A 1 220 ? 3.981 -5.837 26.957 1.00 65.19 220 HIS A C 1
ATOM 1630 O O . HIS A 1 220 ? 4.408 -5.203 27.919 1.00 65.19 220 HIS A O 1
ATOM 1636 N N . PRO A 1 221 ? 2.740 -6.323 26.968 1.00 58.22 221 PRO A N 1
ATOM 1637 C CA . PRO A 1 221 ? 1.870 -6.197 28.127 1.00 58.22 221 PRO A CA 1
ATOM 1638 C C . PRO A 1 221 ? 2.183 -7.294 29.158 1.00 58.22 221 PRO A C 1
ATOM 1640 O O . PRO A 1 221 ? 2.175 -8.482 28.833 1.00 58.22 221 PRO A O 1
ATOM 1643 N N . GLU A 1 222 ? 2.423 -6.910 30.414 1.00 61.41 222 GLU A N 1
ATOM 1644 C CA . GLU A 1 222 ? 2.721 -7.849 31.513 1.00 61.41 222 GLU A CA 1
ATOM 1645 C C . GLU A 1 222 ? 1.551 -8.805 31.826 1.00 61.41 222 GLU A C 1
ATOM 1647 O O . GLU A 1 222 ? 1.760 -9.901 32.346 1.00 61.41 222 GLU A O 1
ATOM 1652 N N . ASN A 1 223 ? 0.309 -8.422 31.496 1.00 64.25 223 ASN A N 1
ATOM 1653 C CA . ASN A 1 223 ? -0.885 -9.259 31.634 1.00 64.25 223 ASN A CA 1
ATOM 1654 C C . ASN A 1 223 ? -2.000 -8.865 30.639 1.00 64.25 223 ASN A C 1
ATOM 1656 O O . ASN A 1 223 ? -1.952 -7.811 30.005 1.00 64.25 223 ASN A O 1
ATOM 1660 N N . ALA A 1 224 ? -3.022 -9.720 30.508 1.00 61.94 224 ALA A N 1
ATOM 1661 C CA . ALA A 1 224 ? -4.115 -9.545 29.547 1.00 61.94 224 ALA A CA 1
ATOM 1662 C C . ALA A 1 224 ? -5.011 -8.321 29.813 1.00 61.94 224 ALA A C 1
ATOM 1664 O O . ALA A 1 224 ? -5.492 -7.718 28.866 1.00 61.94 224 ALA A O 1
ATOM 1665 N N . LEU A 1 225 ? -5.212 -7.917 31.070 1.00 65.12 225 LEU A N 1
ATOM 1666 C CA . LEU A 1 225 ? -6.070 -6.770 31.396 1.00 65.12 225 LEU A CA 1
ATOM 1667 C C . LEU A 1 225 ? -5.465 -5.444 30.921 1.00 65.12 225 LEU A C 1
ATOM 1669 O O . LEU A 1 225 ? -6.188 -4.550 30.483 1.00 65.12 225 LEU A O 1
ATOM 1673 N N . THR A 1 226 ? -4.140 -5.314 31.009 1.00 70.25 226 THR A N 1
ATOM 1674 C CA . THR A 1 226 ? -3.420 -4.137 30.512 1.00 70.25 226 THR A CA 1
ATOM 1675 C C . THR A 1 226 ? -3.526 -4.035 28.988 1.00 70.25 226 THR A C 1
ATOM 1677 O O . THR A 1 226 ? -3.707 -2.936 28.472 1.00 70.25 226 THR A O 1
ATOM 1680 N N . ARG A 1 227 ? -3.535 -5.172 28.273 1.00 72.25 227 ARG A N 1
ATOM 1681 C CA . ARG A 1 227 ? -3.728 -5.207 26.811 1.00 72.25 227 ARG A CA 1
ATOM 1682 C C . ARG A 1 227 ? -5.028 -4.578 26.371 1.00 72.25 227 ARG A C 1
ATOM 1684 O O . ARG A 1 227 ? -5.024 -3.719 25.493 1.00 72.25 227 ARG A O 1
ATOM 1691 N N . THR A 1 228 ? -6.116 -5.016 26.994 1.00 74.19 228 THR A N 1
ATOM 1692 C CA . THR A 1 228 ? -7.458 -4.612 26.587 1.00 74.19 228 THR A CA 1
ATOM 1693 C C . THR A 1 228 ? -7.602 -3.112 26.746 1.00 74.19 228 THR A C 1
ATOM 1695 O O . THR A 1 228 ? -8.007 -2.430 25.814 1.00 74.19 228 THR A O 1
ATOM 1698 N N . ARG A 1 229 ? -7.130 -2.583 27.879 1.00 82.38 229 ARG A N 1
ATOM 1699 C CA . ARG A 1 229 ? -7.162 -1.149 28.170 1.00 82.38 229 ARG A CA 1
ATOM 1700 C C . ARG A 1 229 ? -6.317 -0.319 27.211 1.00 82.38 229 ARG A C 1
ATOM 1702 O O . ARG A 1 229 ? -6.752 0.755 26.815 1.00 82.38 229 ARG A O 1
ATOM 1709 N N . GLU A 1 230 ? -5.123 -0.781 26.843 1.00 83.88 230 GLU A N 1
ATOM 1710 C CA . GLU A 1 230 ? -4.271 -0.066 25.883 1.00 83.88 230 GLU A CA 1
ATOM 1711 C C . GLU A 1 230 ? -4.916 -0.002 24.496 1.00 83.88 230 GLU A C 1
ATOM 1713 O O . GLU A 1 230 ? -4.936 1.055 23.868 1.00 83.88 230 GLU A O 1
ATOM 1718 N N . ALA A 1 231 ? -5.484 -1.115 24.030 1.00 85.06 231 ALA A N 1
ATOM 1719 C CA . ALA A 1 231 ? -6.191 -1.151 22.758 1.00 85.06 231 ALA A CA 1
ATOM 1720 C C . ALA A 1 231 ? -7.463 -0.290 22.773 1.00 85.06 231 ALA A C 1
ATOM 1722 O O . ALA A 1 231 ? -7.649 0.528 21.871 1.00 85.06 231 ALA A O 1
ATOM 1723 N N . GLU A 1 232 ? -8.304 -0.440 23.803 1.00 88.94 232 GLU A N 1
ATOM 1724 C CA . GLU A 1 232 ? -9.495 0.388 24.049 1.00 88.94 232 GLU A CA 1
ATOM 1725 C C . GLU A 1 232 ? -9.147 1.866 24.015 1.00 88.94 232 GLU A C 1
ATOM 1727 O O . GLU A 1 232 ? -9.754 2.614 23.255 1.00 88.94 232 GLU A O 1
ATOM 1732 N N . HIS A 1 233 ? -8.100 2.267 24.736 1.00 90.94 233 HIS A N 1
ATOM 1733 C CA . HIS A 1 233 ? -7.677 3.656 24.782 1.00 90.94 233 HIS A CA 1
ATOM 1734 C C . HIS A 1 233 ? -7.352 4.222 23.393 1.00 90.94 233 HIS A C 1
ATOM 1736 O O . HIS A 1 233 ? -7.746 5.344 23.074 1.00 90.94 233 HIS A O 1
ATOM 1742 N N . VAL A 1 234 ? -6.667 3.457 22.538 1.00 92.62 234 VAL A N 1
ATOM 1743 C CA . VAL A 1 234 ? -6.338 3.921 21.184 1.00 92.62 234 VAL A CA 1
ATOM 1744 C C . VAL A 1 234 ? -7.582 3.998 20.298 1.00 92.62 234 VAL A C 1
ATOM 1746 O O . VAL A 1 234 ? -7.729 4.967 19.551 1.00 92.62 234 VAL A O 1
ATOM 1749 N N . PHE A 1 235 ? -8.490 3.021 20.372 1.00 94.88 235 PHE A N 1
ATOM 1750 C CA . PHE A 1 235 ? -9.743 3.071 19.613 1.00 94.88 235 PHE A CA 1
ATOM 1751 C C . PHE A 1 235 ? -10.634 4.234 20.062 1.00 94.88 235 PHE A C 1
ATOM 1753 O O . PHE A 1 235 ? -11.125 4.980 19.212 1.00 94.88 235 PHE A O 1
ATOM 1760 N N . ASP A 1 236 ? -10.797 4.427 21.372 1.00 95.38 236 ASP A N 1
ATOM 1761 C CA . ASP A 1 236 ? -11.539 5.543 21.964 1.00 95.38 236 ASP A CA 1
ATOM 1762 C C . ASP A 1 236 ? -10.972 6.883 21.501 1.00 95.38 236 ASP A C 1
ATOM 1764 O O . ASP A 1 236 ? -11.713 7.783 21.105 1.00 95.38 236 ASP A O 1
ATOM 1768 N N . GLU A 1 237 ? -9.646 7.015 21.492 1.00 96.00 237 GLU A N 1
ATOM 1769 C CA . GLU A 1 237 ? -8.981 8.234 21.055 1.00 96.00 237 GLU A CA 1
ATOM 1770 C C . GLU A 1 237 ? -9.178 8.492 19.552 1.00 96.00 237 GLU A C 1
ATOM 1772 O O . GLU A 1 237 ? -9.408 9.634 19.146 1.00 96.00 237 GLU A O 1
ATOM 1777 N N . LEU A 1 238 ? -9.158 7.450 18.714 1.00 96.44 238 LEU A N 1
ATOM 1778 C CA . LEU A 1 238 ? -9.491 7.565 17.289 1.00 96.44 238 LEU A CA 1
ATOM 1779 C C . LEU A 1 238 ? -10.945 8.011 17.079 1.00 96.44 238 LEU A C 1
ATOM 1781 O O . LEU A 1 238 ? -11.199 8.893 16.254 1.00 96.44 238 LEU A O 1
ATOM 1785 N N . LEU A 1 239 ? -11.889 7.445 17.836 1.00 96.94 239 LEU A N 1
ATOM 1786 C CA . LEU A 1 239 ? -13.299 7.835 17.799 1.00 96.94 239 LEU A CA 1
ATOM 1787 C C . LEU A 1 239 ? -13.473 9.297 18.235 1.00 96.94 239 LEU A C 1
ATOM 1789 O O . LEU A 1 239 ? -14.057 10.097 17.506 1.00 96.94 239 LEU A O 1
ATOM 1793 N N . ARG A 1 240 ? -12.891 9.675 19.379 1.00 96.88 240 ARG A N 1
ATOM 1794 C CA . ARG A 1 240 ? -12.942 11.034 19.943 1.00 96.88 240 ARG A CA 1
ATOM 1795 C C . ARG A 1 240 ? -12.360 12.082 18.995 1.00 96.88 240 ARG A C 1
ATOM 1797 O O . ARG A 1 240 ? -12.846 13.210 18.947 1.00 96.88 240 ARG A O 1
ATOM 1804 N N . ARG A 1 241 ? -11.324 11.722 18.232 1.00 95.62 241 ARG A N 1
ATOM 1805 C CA . ARG A 1 241 ? -10.703 12.579 17.208 1.00 95.62 241 ARG A CA 1
ATOM 1806 C C . ARG A 1 241 ? -11.464 12.603 15.876 1.00 95.62 241 ARG A C 1
ATOM 1808 O O . ARG A 1 241 ? -10.986 13.237 14.936 1.00 95.62 241 ARG A O 1
ATOM 1815 N N . GLY A 1 242 ? -12.601 11.912 15.762 1.00 95.62 242 GLY A N 1
ATOM 1816 C CA . GLY A 1 242 ? -13.403 11.858 14.537 1.00 95.62 242 GLY A CA 1
ATOM 1817 C C . GLY A 1 242 ? -12.705 11.128 13.387 1.00 95.62 242 GLY A C 1
ATOM 1818 O O . GLY A 1 242 ? -12.889 11.480 12.223 1.00 95.62 242 GLY A O 1
ATOM 1819 N N . LYS A 1 243 ? -11.843 10.152 13.699 1.00 95.62 243 LYS A N 1
ATOM 1820 C CA . LYS A 1 243 ? -11.055 9.415 12.700 1.00 95.62 243 LYS A CA 1
ATOM 1821 C C . LYS A 1 243 ? -11.772 8.185 12.157 1.00 95.62 243 LYS A C 1
ATOM 1823 O O . LYS A 1 243 ? -11.324 7.658 11.144 1.00 95.62 243 LYS A O 1
ATOM 1828 N N . LEU A 1 244 ? -12.844 7.731 12.802 1.00 97.06 244 LEU A N 1
ATOM 1829 C CA . LEU A 1 244 ? -13.558 6.508 12.444 1.00 97.06 244 LEU A CA 1
ATOM 1830 C C . LEU A 1 244 ? -14.869 6.822 11.720 1.00 97.06 244 LEU A C 1
ATOM 1832 O O . LEU A 1 244 ? -15.649 7.669 12.156 1.00 97.06 244 LEU A O 1
ATOM 1836 N N . PHE A 1 245 ? -15.098 6.115 10.619 1.00 96.50 245 PHE A N 1
ATOM 1837 C CA . PHE A 1 245 ? -16.271 6.241 9.767 1.00 96.50 245 PHE A CA 1
ATOM 1838 C C . PHE A 1 245 ? -16.820 4.853 9.436 1.00 96.50 245 PHE A C 1
ATOM 1840 O O . PHE A 1 245 ? -16.053 3.902 9.266 1.00 96.50 245 PHE A O 1
ATOM 1847 N N . HIS A 1 246 ? -18.136 4.761 9.287 1.00 96.38 246 HIS A N 1
ATOM 1848 C CA . HIS A 1 246 ? -18.821 3.588 8.759 1.00 96.38 246 HIS A CA 1
ATOM 1849 C C . HIS A 1 246 ? -19.667 4.024 7.567 1.00 96.38 246 HIS A C 1
ATOM 1851 O O . HIS A 1 246 ? -20.463 4.952 7.663 1.00 96.38 246 HIS A O 1
ATOM 1857 N N . ASP A 1 247 ? -19.396 3.445 6.402 1.00 95.38 247 ASP A N 1
ATOM 1858 C CA . ASP A 1 247 ? -19.999 3.831 5.126 1.00 95.38 247 ASP A CA 1
ATOM 1859 C C . ASP A 1 247 ? -19.927 5.324 4.783 1.00 95.38 247 ASP A C 1
ATOM 1861 O O . ASP A 1 247 ? -20.715 5.853 4.003 1.00 95.38 247 ASP A O 1
ATOM 1865 N N . SER A 1 248 ? -18.836 5.961 5.213 1.00 94.25 248 SER A N 1
ATOM 1866 C CA . SER A 1 248 ? -18.539 7.395 5.063 1.00 94.25 248 SER A CA 1
ATOM 1867 C C . SER A 1 248 ? -19.297 8.317 6.019 1.00 94.25 248 SER A C 1
ATOM 1869 O O . SER A 1 248 ? -19.029 9.519 6.001 1.00 94.25 248 SER A O 1
ATOM 1871 N N . GLU A 1 249 ? -20.140 7.770 6.892 1.00 96.19 249 GLU A N 1
ATOM 1872 C CA . GLU A 1 249 ? -20.741 8.496 8.006 1.00 96.19 249 GLU A CA 1
ATOM 1873 C C . GLU A 1 249 ? -19.796 8.475 9.221 1.00 96.19 249 GLU A C 1
ATOM 1875 O O . GLU A 1 249 ? -19.214 7.427 9.527 1.00 96.19 249 GLU A O 1
ATOM 1880 N N . PRO A 1 250 ? -19.583 9.606 9.919 1.00 96.94 250 PRO A N 1
ATOM 1881 C CA . PRO A 1 250 ? -18.775 9.633 11.135 1.00 96.94 250 PRO A CA 1
ATOM 1882 C C . PRO A 1 250 ? -19.361 8.726 12.221 1.00 96.94 250 PRO A C 1
ATOM 1884 O O . PRO A 1 250 ? -20.551 8.792 12.529 1.00 96.94 250 PRO A O 1
ATOM 1887 N N . MET A 1 251 ? -18.517 7.917 12.859 1.00 96.88 251 MET A N 1
ATOM 1888 C CA . MET A 1 251 ? -18.934 7.110 14.004 1.00 96.88 251 MET A CA 1
ATOM 1889 C C . MET A 1 251 ? -19.000 7.970 15.271 1.00 96.88 251 MET A C 1
ATOM 1891 O O . MET A 1 251 ? -18.114 8.783 15.532 1.00 96.88 251 MET A O 1
ATOM 1895 N N . THR A 1 252 ? -20.029 7.757 16.091 1.00 95.12 252 THR A N 1
ATOM 1896 C CA . THR A 1 252 ? -20.198 8.416 17.404 1.00 95.12 252 THR A CA 1
ATOM 1897 C C . THR A 1 252 ? -20.071 7.449 18.581 1.00 95.12 252 THR A C 1
ATOM 1899 O O . THR A 1 252 ? -19.923 7.874 19.723 1.00 95.12 252 THR A O 1
ATOM 1902 N N . SER A 1 253 ? -20.120 6.145 18.310 1.00 95.06 253 SER A N 1
ATOM 1903 C CA . SER A 1 253 ? -19.931 5.062 19.272 1.00 95.06 253 SER A CA 1
ATOM 1904 C C . SER A 1 253 ? -19.454 3.803 18.542 1.00 95.06 253 SER A C 1
ATOM 1906 O O . SER A 1 253 ? -19.445 3.760 17.311 1.00 95.06 253 SER A O 1
ATOM 1908 N N . PHE A 1 254 ? -19.111 2.757 19.293 1.00 94.81 254 PHE A N 1
ATOM 1909 C CA . PHE A 1 254 ? -18.812 1.430 18.743 1.00 94.81 254 PHE A CA 1
ATOM 1910 C C . PHE A 1 254 ? -20.053 0.536 18.610 1.00 94.81 254 PHE A C 1
ATOM 1912 O O . PHE A 1 254 ? -19.925 -0.683 18.504 1.00 94.81 254 PHE A O 1
ATOM 1919 N N . GLN A 1 255 ? -21.268 1.096 18.631 1.00 92.69 255 GLN A N 1
ATOM 1920 C CA . GLN A 1 255 ? -22.473 0.302 18.396 1.00 92.69 255 GLN A CA 1
ATOM 1921 C C . GLN A 1 255 ? -22.396 -0.373 17.020 1.00 92.69 255 GLN A C 1
ATOM 1923 O O . GLN A 1 255 ? -22.129 0.275 16.014 1.00 92.69 255 GLN A O 1
ATOM 1928 N N . GLY A 1 256 ? -22.621 -1.688 16.984 1.00 89.75 256 GLY A N 1
ATOM 1929 C CA . GLY A 1 256 ? -22.470 -2.481 15.762 1.00 89.75 256 GLY A CA 1
ATOM 1930 C C . GLY A 1 256 ? -21.033 -2.923 15.475 1.00 89.75 256 GLY A C 1
ATOM 1931 O O . GLY A 1 256 ? -20.826 -3.672 14.526 1.00 89.75 256 GLY A O 1
ATOM 1932 N N . PHE A 1 257 ? -20.057 -2.581 16.320 1.00 92.38 257 PHE A N 1
ATOM 1933 C CA . PHE A 1 257 ? -18.667 -3.030 16.224 1.00 92.38 257 PHE A CA 1
ATOM 1934 C C . PHE A 1 257 ? -18.282 -3.930 17.399 1.00 92.38 257 PHE A C 1
ATOM 1936 O O . PHE A 1 257 ? -18.846 -3.853 18.489 1.00 92.38 257 PHE A O 1
ATOM 1943 N N . HIS A 1 258 ? -17.293 -4.788 17.168 1.00 88.62 258 HIS A N 1
ATOM 1944 C CA . HIS A 1 258 ? -16.753 -5.704 18.160 1.00 88.62 258 HIS A CA 1
ATOM 1945 C C . HIS A 1 258 ? -15.235 -5.575 18.222 1.00 88.62 258 HIS A C 1
ATOM 1947 O O . HIS A 1 258 ? -14.552 -5.655 17.197 1.00 88.62 258 HIS A O 1
ATOM 1953 N N . MET A 1 259 ? -14.706 -5.450 19.439 1.00 87.69 259 MET A N 1
ATOM 1954 C CA . MET A 1 259 ? -13.275 -5.555 19.696 1.00 87.69 259 MET A CA 1
ATOM 1955 C C . MET A 1 259 ? -12.906 -6.979 20.097 1.00 87.69 259 MET A C 1
ATOM 1957 O O . MET A 1 259 ? -13.533 -7.566 20.975 1.00 87.69 259 MET A O 1
ATOM 1961 N N . ARG A 1 260 ? -11.863 -7.540 19.484 1.00 83.38 260 ARG A N 1
ATOM 1962 C CA . ARG A 1 260 ? -11.323 -8.846 19.866 1.00 83.38 260 ARG A CA 1
ATOM 1963 C C . ARG A 1 260 ? -9.812 -8.815 20.012 1.00 83.38 260 ARG A C 1
ATOM 1965 O O . ARG A 1 260 ? -9.115 -8.392 19.094 1.00 83.38 260 ARG A O 1
ATOM 1972 N N . GLU A 1 261 ? -9.319 -9.375 21.110 1.00 81.06 261 GLU A N 1
ATOM 1973 C CA . GLU A 1 261 ? -7.906 -9.711 21.258 1.00 81.06 261 GLU A CA 1
ATOM 1974 C C . GLU A 1 261 ? -7.566 -11.062 20.639 1.00 81.06 261 GLU A C 1
ATOM 1976 O O . GLU A 1 261 ? -8.351 -12.017 20.679 1.00 81.06 261 GLU A O 1
ATOM 1981 N N . PHE A 1 262 ? -6.352 -11.156 20.115 1.00 78.38 262 PHE A N 1
ATOM 1982 C CA . PHE A 1 262 ? -5.757 -12.412 19.694 1.00 78.38 262 PHE A CA 1
ATOM 1983 C C . PHE A 1 262 ? -4.230 -12.321 19.740 1.00 78.38 262 PHE A C 1
ATOM 1985 O O . PHE A 1 262 ? -3.636 -11.241 19.749 1.00 78.38 262 PHE A O 1
ATOM 1992 N N . THR A 1 263 ? -3.590 -13.484 19.776 1.00 75.75 263 THR A N 1
ATOM 1993 C CA . THR A 1 263 ? -2.136 -13.601 19.690 1.00 75.75 263 THR A CA 1
ATOM 1994 C C . THR A 1 263 ? -1.764 -13.912 18.247 1.00 75.75 263 THR A C 1
ATOM 1996 O O . THR A 1 263 ? -2.303 -14.847 17.652 1.00 75.75 263 THR A O 1
ATOM 1999 N N . GLY A 1 264 ? -0.886 -13.098 17.669 1.00 70.56 264 GLY A N 1
ATOM 2000 C CA . GLY A 1 264 ? -0.287 -13.373 16.373 1.00 70.56 264 GLY A CA 1
ATOM 2001 C C . GLY A 1 264 ? 0.653 -14.570 16.457 1.00 70.56 264 GLY A C 1
ATOM 2002 O O . GLY A 1 264 ? 1.108 -14.962 17.531 1.00 70.56 264 GLY A O 1
ATOM 2003 N N . HIS A 1 265 ? 0.970 -15.161 15.308 1.00 67.00 265 HIS A N 1
ATOM 2004 C CA . HIS A 1 265 ? 1.921 -16.275 15.252 1.00 67.00 265 HIS A CA 1
ATOM 2005 C C . HIS A 1 265 ? 3.331 -15.891 15.726 1.00 67.00 265 HIS A C 1
ATOM 2007 O O . HIS A 1 265 ? 4.075 -16.750 16.185 1.00 67.00 265 HIS A O 1
ATOM 2013 N N . ASP A 1 266 ? 3.659 -14.603 15.690 1.00 69.94 266 ASP A N 1
ATOM 2014 C CA . ASP A 1 266 ? 4.890 -14.022 16.226 1.00 69.94 266 ASP A CA 1
ATOM 2015 C C . ASP A 1 266 ? 4.925 -13.921 17.755 1.00 69.94 266 ASP A C 1
ATOM 2017 O O . ASP A 1 266 ? 5.861 -13.360 18.324 1.00 69.94 266 ASP A O 1
ATOM 2021 N N . GLY A 1 267 ? 3.909 -14.471 18.423 1.00 72.75 267 GLY A N 1
ATOM 2022 C CA . GLY A 1 267 ? 3.778 -14.475 19.873 1.00 72.75 267 GLY A CA 1
ATOM 2023 C C . GLY A 1 267 ? 3.315 -13.138 20.441 1.00 72.75 267 GLY A C 1
ATOM 2024 O O . GLY A 1 267 ? 3.255 -12.984 21.661 1.00 72.75 267 GLY A O 1
ATOM 2025 N N . LEU A 1 268 ? 2.976 -12.167 19.591 1.00 77.44 268 LEU A N 1
ATOM 2026 C CA . LEU A 1 268 ? 2.598 -10.832 20.029 1.00 77.44 268 LEU A CA 1
ATOM 2027 C C . LEU A 1 268 ? 1.096 -10.673 20.156 1.00 77.44 268 LEU A C 1
ATOM 2029 O O . LEU A 1 268 ? 0.312 -11.385 19.534 1.00 77.44 268 LEU A O 1
ATOM 2033 N N . ALA A 1 269 ? 0.689 -9.719 20.983 1.00 81.56 269 ALA A N 1
ATOM 2034 C CA . ALA A 1 269 ? -0.714 -9.421 21.180 1.00 81.56 269 ALA A CA 1
ATOM 2035 C C . ALA A 1 269 ? -1.213 -8.366 20.193 1.00 81.56 269 ALA A C 1
ATOM 2037 O O . ALA A 1 269 ? -0.537 -7.376 19.901 1.00 81.56 269 ALA A O 1
ATOM 2038 N N . TYR A 1 270 ? -2.439 -8.575 19.732 1.00 85.06 270 TYR A N 1
ATOM 2039 C CA . TYR A 1 270 ? -3.149 -7.683 18.835 1.00 85.06 270 TYR A CA 1
ATOM 2040 C C . TYR A 1 270 ? -4.587 -7.523 19.308 1.00 85.06 270 TYR A C 1
ATOM 2042 O O . TYR A 1 270 ? -5.176 -8.453 19.861 1.00 85.06 270 TYR A O 1
ATOM 2050 N N . ALA A 1 271 ? -5.161 -6.362 19.022 1.00 88.12 271 ALA A N 1
ATOM 2051 C CA . ALA A 1 271 ? -6.589 -6.121 19.138 1.00 88.12 271 ALA A CA 1
ATOM 2052 C C . ALA A 1 271 ? -7.144 -5.684 17.785 1.00 88.12 271 ALA A C 1
ATOM 2054 O O . ALA A 1 271 ? -6.560 -4.833 17.115 1.00 88.12 271 ALA A O 1
ATOM 2055 N N . ALA A 1 272 ? -8.270 -6.267 17.387 1.00 89.62 272 ALA A N 1
ATOM 2056 C CA . ALA A 1 272 ? -8.992 -5.911 16.174 1.00 89.62 272 ALA A CA 1
ATOM 2057 C C . ALA A 1 272 ? -10.339 -5.282 16.520 1.00 89.62 272 ALA A C 1
ATOM 2059 O O . ALA A 1 272 ? -11.110 -5.874 17.275 1.00 89.62 272 ALA A O 1
ATOM 2060 N N . LEU A 1 273 ? -10.632 -4.134 15.915 1.00 92.38 273 LEU A N 1
ATOM 2061 C CA . LEU A 1 273 ? -11.957 -3.530 15.846 1.00 92.38 273 LEU A CA 1
ATOM 2062 C C . LEU A 1 273 ? -12.559 -3.822 14.465 1.00 92.38 273 LEU A C 1
ATOM 2064 O O . LEU A 1 273 ? -11.935 -3.516 13.446 1.00 92.38 273 LEU A O 1
ATOM 2068 N N . ARG A 1 274 ? -13.761 -4.407 14.435 1.00 90.81 274 ARG A N 1
ATOM 2069 C CA . ARG A 1 274 ? -14.467 -4.777 13.195 1.00 90.81 274 ARG A CA 1
ATOM 2070 C C . ARG A 1 274 ? -15.992 -4.687 13.330 1.00 90.81 274 ARG A C 1
ATOM 2072 O O . ARG A 1 274 ? -16.482 -4.757 14.463 1.00 90.81 274 ARG A O 1
ATOM 2079 N N . PRO A 1 275 ? -16.752 -4.588 12.227 1.00 89.62 275 PRO A N 1
ATOM 2080 C CA . PRO A 1 275 ? -18.208 -4.711 12.252 1.00 89.62 275 PRO A CA 1
ATOM 2081 C C . PRO A 1 275 ? -18.671 -6.060 12.834 1.00 89.62 275 PRO A C 1
ATOM 2083 O O . PRO A 1 275 ? -18.077 -7.113 12.604 1.00 89.62 275 PRO A O 1
ATOM 2086 N N . SER A 1 276 ? -19.756 -6.052 13.609 1.00 82.56 276 SER A N 1
ATOM 2087 C CA . SER A 1 276 ? -20.243 -7.234 14.341 1.00 82.56 276 SER A CA 1
ATOM 2088 C C . SER A 1 276 ? -20.796 -8.323 13.420 1.00 82.56 276 SER A C 1
ATOM 2090 O O . SER A 1 276 ? -20.740 -9.502 13.763 1.00 82.56 276 SER A O 1
ATOM 2092 N N . ALA A 1 277 ? -21.292 -7.955 12.237 1.00 75.19 277 ALA A N 1
ATOM 2093 C CA . ALA A 1 277 ? -21.803 -8.899 11.245 1.00 75.19 277 ALA A CA 1
ATOM 2094 C C . ALA A 1 277 ? -20.737 -9.919 10.778 1.00 75.19 277 ALA A C 1
ATOM 2096 O O . ALA A 1 277 ? -21.078 -11.054 10.445 1.00 75.19 277 ALA A O 1
ATOM 2097 N N . GLN A 1 278 ? -19.444 -9.578 10.863 1.00 67.44 278 GLN A N 1
ATOM 2098 C CA . GLN A 1 278 ? -18.326 -10.476 10.536 1.00 67.44 278 GLN A CA 1
ATOM 2099 C C . GLN A 1 278 ? -18.000 -11.527 11.612 1.00 67.44 278 GLN A C 1
ATOM 2101 O O . GLN A 1 278 ? -17.207 -12.442 11.374 1.00 67.44 278 GLN A O 1
ATOM 2106 N N . LEU A 1 279 ? -18.612 -11.463 12.801 1.00 61.56 279 LEU A N 1
ATOM 2107 C CA . LEU A 1 279 ? -18.305 -12.390 13.901 1.00 61.56 279 LEU A CA 1
ATOM 2108 C C . LEU A 1 279 ? -18.609 -13.860 13.565 1.00 61.56 279 LEU A C 1
ATOM 2110 O O . LEU A 1 279 ? -17.940 -14.744 14.100 1.00 61.56 279 LEU A O 1
ATOM 2114 N N . ASN A 1 280 ? -19.556 -14.114 12.656 1.00 54.16 280 ASN A N 1
ATOM 2115 C CA . ASN A 1 280 ? -19.998 -15.463 12.292 1.00 54.16 280 ASN A CA 1
ATOM 2116 C C . ASN A 1 280 ? -19.103 -16.158 11.245 1.00 54.16 280 ASN A C 1
ATOM 2118 O O . ASN A 1 280 ? -19.212 -17.371 11.079 1.00 54.16 280 ASN A O 1
ATOM 2122 N N . ALA A 1 281 ? -18.216 -15.425 10.558 1.00 52.44 281 ALA A N 1
ATOM 2123 C CA . ALA A 1 281 ? -17.400 -15.954 9.456 1.00 52.44 281 ALA A CA 1
ATOM 2124 C C . ALA A 1 281 ? -15.910 -16.165 9.814 1.00 52.44 281 ALA A C 1
ATOM 2126 O O . ALA A 1 281 ? -15.219 -16.966 9.185 1.00 52.44 281 ALA A O 1
ATOM 2127 N N . GLU A 1 282 ? -15.390 -15.495 10.849 1.00 51.31 282 GLU A N 1
ATOM 2128 C CA . GLU A 1 282 ? -13.955 -15.197 10.921 1.00 51.31 282 GLU A CA 1
ATOM 2129 C C . GLU A 1 282 ? -13.279 -15.528 12.265 1.00 51.31 282 GLU A C 1
ATOM 2131 O O . GLU A 1 282 ? -13.026 -14.654 13.106 1.00 51.31 282 GLU A O 1
ATOM 2136 N N . GLN A 1 283 ? -12.889 -16.790 12.451 1.00 50.53 283 GLN A N 1
ATOM 2137 C CA . GLN A 1 283 ? -11.775 -17.144 13.349 1.00 50.53 283 GLN A CA 1
ATOM 2138 C C . GLN A 1 283 ? -10.458 -17.381 12.597 1.00 50.53 283 GLN A C 1
ATOM 2140 O O . GLN A 1 283 ? -9.400 -17.317 13.208 1.00 50.53 283 GLN A O 1
ATOM 2145 N N . ASN A 1 284 ? -10.502 -17.585 11.275 1.00 54.81 284 ASN A N 1
ATOM 2146 C CA . ASN A 1 284 ? -9.340 -18.058 10.525 1.00 54.81 284 ASN A CA 1
ATOM 2147 C C . ASN A 1 284 ? -8.770 -17.069 9.496 1.00 54.81 284 ASN A C 1
ATOM 2149 O O . ASN A 1 284 ? -7.687 -17.341 8.994 1.00 54.81 284 ASN A O 1
ATOM 2153 N N . GLN A 1 285 ? -9.452 -15.980 9.124 1.00 58.41 285 GLN A N 1
ATOM 2154 C CA . GLN A 1 285 ? -8.980 -15.085 8.050 1.00 58.41 285 GLN A CA 1
ATOM 2155 C C . GLN A 1 285 ? -8.016 -14.008 8.545 1.00 58.41 285 GLN A C 1
ATOM 2157 O O . GLN A 1 285 ? -6.902 -13.960 8.040 1.00 58.41 285 GLN A O 1
ATOM 2162 N N . VAL A 1 286 ? -8.354 -13.233 9.582 1.00 58.72 286 VAL A N 1
ATOM 2163 C CA . VAL A 1 286 ? -7.431 -12.231 10.160 1.00 58.72 286 VAL A CA 1
ATOM 2164 C C . VAL A 1 286 ? -6.135 -12.884 10.652 1.00 58.72 286 VAL A C 1
ATOM 2166 O O . VAL A 1 286 ? -5.051 -12.392 10.358 1.00 58.72 286 VAL A O 1
ATOM 2169 N N . THR A 1 287 ? -6.214 -14.043 11.314 1.00 55.03 287 THR A N 1
ATOM 2170 C CA . THR A 1 287 ? -5.026 -14.801 11.742 1.00 55.03 287 THR A CA 1
ATOM 2171 C C . THR A 1 287 ? -4.219 -15.346 10.558 1.00 55.03 287 THR A C 1
ATOM 2173 O O . THR A 1 287 ? -2.994 -15.304 10.612 1.00 55.03 287 THR A O 1
ATOM 2176 N N . ARG A 1 288 ? -4.857 -15.800 9.463 1.00 59.16 288 ARG A N 1
ATOM 2177 C CA . ARG A 1 288 ? -4.149 -16.230 8.235 1.00 59.16 288 ARG A CA 1
ATOM 2178 C C . ARG A 1 288 ? -3.527 -15.062 7.470 1.00 59.16 288 ARG A C 1
ATOM 2180 O O . ARG A 1 288 ? -2.404 -15.181 6.998 1.00 59.16 288 ARG A O 1
ATOM 2187 N N . LEU A 1 289 ? -4.217 -13.930 7.373 1.00 61.44 289 LEU A N 1
ATOM 2188 C CA . LEU A 1 289 ? -3.690 -12.706 6.769 1.00 61.44 289 LEU A CA 1
ATOM 2189 C C . LEU A 1 289 ? -2.523 -12.164 7.592 1.00 61.44 289 LEU A C 1
ATOM 2191 O O . LEU A 1 289 ? -1.511 -11.770 7.021 1.00 61.44 289 LEU A O 1
ATOM 2195 N N . LEU A 1 290 ? -2.615 -12.232 8.924 1.00 61.09 290 LEU A N 1
ATOM 2196 C CA . LEU A 1 290 ? -1.509 -11.888 9.810 1.00 61.09 290 LEU A CA 1
ATOM 2197 C C . LEU A 1 290 ? -0.371 -12.917 9.768 1.00 61.09 290 LEU A C 1
ATOM 2199 O O . LEU A 1 290 ? 0.785 -12.539 9.899 1.00 61.09 290 LEU A O 1
ATOM 2203 N N . HIS A 1 291 ? -0.655 -14.196 9.516 1.00 56.31 291 HIS A N 1
ATOM 2204 C CA . HIS A 1 291 ? 0.370 -15.201 9.229 1.00 56.31 291 HIS A CA 1
ATOM 2205 C C . HIS A 1 291 ? 1.140 -14.843 7.951 1.00 56.31 291 HIS A C 1
ATOM 2207 O O . HIS A 1 291 ? 2.362 -14.743 7.992 1.00 56.31 291 HIS A O 1
ATOM 2213 N N . THR A 1 292 ? 0.446 -14.567 6.841 1.00 54.84 292 THR A N 1
ATOM 2214 C CA . THR A 1 292 ? 1.080 -14.077 5.603 1.00 54.84 292 THR A CA 1
ATOM 2215 C C . THR A 1 292 ? 1.831 -12.760 5.834 1.00 54.84 292 THR A C 1
ATOM 2217 O O . THR A 1 292 ? 2.914 -12.567 5.295 1.00 54.84 292 THR A O 1
ATOM 2220 N N . PHE A 1 293 ? 1.302 -11.870 6.674 1.00 56.19 293 PHE A N 1
ATOM 2221 C CA . PHE A 1 293 ? 1.932 -10.607 7.070 1.00 56.19 293 PHE A CA 1
ATOM 2222 C C . PHE A 1 293 ? 3.223 -10.794 7.893 1.00 56.19 293 PHE A C 1
ATOM 2224 O O . PHE A 1 293 ? 4.187 -10.059 7.676 1.00 56.19 293 PHE A O 1
ATOM 2231 N N . MET A 1 294 ? 3.257 -11.749 8.830 1.00 52.22 294 MET A N 1
ATOM 2232 C CA . MET A 1 294 ? 4.390 -11.961 9.743 1.00 52.22 294 MET A CA 1
ATOM 2233 C C . MET A 1 294 ? 5.465 -12.890 9.171 1.00 52.22 294 MET A C 1
ATOM 2235 O O . MET A 1 294 ? 6.644 -12.681 9.451 1.00 52.22 294 MET A O 1
ATOM 2239 N N . TYR A 1 295 ? 5.072 -13.892 8.382 1.00 48.81 295 TYR A N 1
ATOM 2240 C CA . TYR A 1 295 ? 5.953 -14.973 7.922 1.00 48.81 295 TYR A CA 1
ATOM 2241 C C . TYR A 1 295 ? 6.022 -15.107 6.401 1.00 48.81 295 TYR A C 1
ATOM 2243 O O . TYR A 1 295 ? 6.801 -15.908 5.890 1.00 48.81 295 TYR A O 1
ATOM 2251 N N . GLY A 1 296 ? 5.202 -14.358 5.659 1.00 47.88 296 GLY A N 1
ATOM 2252 C CA . GLY A 1 296 ? 4.850 -14.778 4.311 1.00 47.88 296 GLY A CA 1
ATOM 2253 C C . GLY A 1 296 ? 3.954 -16.021 4.346 1.00 47.88 296 GLY A C 1
ATOM 2254 O O . GLY A 1 296 ? 3.856 -16.728 5.347 1.00 47.88 296 GLY A O 1
ATOM 2255 N N . GLY A 1 297 ? 3.224 -16.298 3.270 1.00 36.09 297 GLY A N 1
ATOM 2256 C CA . GLY A 1 297 ? 2.553 -17.595 3.121 1.00 36.09 297 GLY A CA 1
ATOM 2257 C C . GLY A 1 297 ? 3.558 -18.756 3.223 1.00 36.09 297 GLY A C 1
ATOM 2258 O O . GLY A 1 297 ? 4.749 -18.566 2.997 1.00 36.09 297 GLY A O 1
ATOM 2259 N N . SER A 1 298 ? 3.066 -19.941 3.590 1.00 35.22 298 SER A N 1
ATOM 2260 C CA . SER A 1 298 ? 3.838 -21.114 4.035 1.00 35.22 298 SER A CA 1
ATOM 2261 C C . SER A 1 298 ? 5.153 -21.421 3.295 1.00 35.22 298 SER A C 1
ATOM 2263 O O . SER A 1 298 ? 5.174 -21.574 2.077 1.00 35.22 298 SER A O 1
ATOM 2265 N N . GLU A 1 299 ? 6.185 -21.706 4.092 1.00 36.78 299 GLU A N 1
ATOM 2266 C CA . GLU A 1 299 ? 7.530 -22.231 3.789 1.00 36.78 299 GLU A CA 1
ATOM 2267 C C . GLU A 1 299 ? 7.633 -23.551 2.998 1.00 36.78 299 GLU A C 1
ATOM 2269 O O . GLU A 1 299 ? 8.741 -24.059 2.837 1.00 36.78 299 GLU A O 1
ATOM 2274 N N . LYS A 1 300 ? 6.560 -24.129 2.436 1.00 35.50 300 LYS A N 1
ATOM 2275 C CA . LYS A 1 300 ? 6.793 -25.215 1.460 1.00 35.50 300 LYS A CA 1
ATOM 2276 C C . LYS A 1 300 ? 7.529 -24.722 0.201 1.00 35.50 300 LYS A C 1
ATOM 2278 O O . LYS A 1 300 ? 8.128 -25.551 -0.473 1.00 35.50 300 LYS A O 1
ATOM 2283 N N . ASP A 1 301 ? 7.567 -23.404 -0.032 1.00 34.50 301 ASP A N 1
ATOM 2284 C CA . ASP A 1 301 ? 8.141 -22.770 -1.226 1.00 34.50 301 ASP A CA 1
ATOM 2285 C C . ASP A 1 301 ? 9.167 -21.643 -0.932 1.00 34.50 301 ASP A C 1
ATOM 2287 O O . ASP A 1 301 ? 9.348 -20.741 -1.750 1.00 34.50 301 ASP A O 1
ATOM 2291 N N . MET A 1 302 ? 9.862 -21.656 0.215 1.00 26.89 302 MET A N 1
ATOM 2292 C CA . MET A 1 302 ? 11.002 -20.748 0.462 1.00 26.89 302 MET A CA 1
ATOM 2293 C C . MET A 1 302 ? 12.269 -21.523 0.870 1.00 26.89 302 MET A C 1
ATOM 2295 O O . MET A 1 302 ? 12.402 -21.884 2.037 1.00 26.89 302 MET A O 1
ATOM 2299 N N . PRO A 1 303 ? 13.220 -21.779 -0.055 1.00 25.36 303 PRO A N 1
ATOM 2300 C CA . PRO A 1 303 ? 14.596 -22.083 0.303 1.00 25.36 303 PRO A CA 1
ATOM 2301 C C . PRO A 1 303 ? 15.374 -20.789 0.598 1.00 25.36 303 PRO A C 1
ATOM 2303 O O . PRO A 1 303 ? 15.211 -19.794 -0.105 1.00 25.36 303 PRO A O 1
ATOM 2306 N N . ILE A 1 304 ? 16.175 -20.882 1.666 1.00 32.50 304 ILE A N 1
ATOM 2307 C CA . ILE A 1 304 ? 17.202 -19.973 2.221 1.00 32.50 304 ILE A CA 1
ATOM 2308 C C . ILE A 1 304 ? 17.717 -18.900 1.253 1.00 32.50 304 ILE A C 1
ATOM 2310 O O . ILE A 1 304 ? 18.237 -19.283 0.181 1.00 32.50 304 ILE A O 1
#